Protein AF-A0A932TYI4-F1 (afdb_monomer_lite)

pLDDT: mean 84.64, std 14.12, range [45.22, 97.94]

Sequence (225 aa):
MSEPAHSQGAPGAGRASRVTAALRALRGGPGTLLGLLILIWAVLPLIPDDTGIRFGLGYRAFFTAMLLLGTLFFWFLGKQRIAPPRGSGGVLASLAAVYLVTTGVLVAAGSVYPQFPRPQPPGAAAQEAAGRGKELFWGASVGCFRCHSIGGKGGTRAPDLTHVASRAGQRVPGLTAERYLSEKVKAGATYEYKVPEYAPIMPPFGQVLSQEQLENLVAYLLTLK

Structure (mmCIF, N/CA/C/O backbone):
data_AF-A0A932TYI4-F1
#
_entry.id   AF-A0A932TYI4-F1
#
loop_
_atom_site.group_PDB
_atom_site.id
_atom_site.type_symbol
_atom_site.label_atom_id
_atom_site.label_alt_id
_atom_site.label_comp_id
_atom_site.label_asym_id
_atom_site.label_entity_id
_atom_site.label_seq_id
_atom_site.pdbx_PDB_ins_code
_atom_site.Cartn_x
_atom_site.Cartn_y
_atom_site.Cartn_z
_atom_site.occupancy
_atom_site.B_iso_or_equiv
_atom_site.auth_seq_id
_atom_site.auth_comp_id
_atom_site.auth_asym_id
_atom_site.auth_atom_id
_atom_site.pdbx_PDB_model_num
ATOM 1 N N . MET A 1 1 ? 15.936 -35.898 -90.394 1.00 48.66 1 MET A N 1
ATOM 2 C CA . MET A 1 1 ? 15.282 -36.235 -89.114 1.00 48.66 1 MET A CA 1
ATOM 3 C C . MET A 1 1 ? 16.289 -35.961 -88.015 1.00 48.66 1 MET A C 1
ATOM 5 O O . MET A 1 1 ? 17.214 -36.746 -87.876 1.00 48.66 1 MET A O 1
ATOM 9 N N . SER A 1 2 ? 16.156 -34.830 -87.321 1.00 45.44 2 SER A N 1
ATOM 10 C CA . SER A 1 2 ? 16.981 -34.500 -86.153 1.00 45.44 2 SER A CA 1
ATOM 11 C C . SER A 1 2 ? 16.137 -33.651 -85.200 1.00 45.44 2 SER A C 1
ATOM 13 O O . SER A 1 2 ? 15.680 -32.573 -85.571 1.00 45.44 2 SER A O 1
ATOM 15 N N . GLU A 1 3 ? 15.873 -34.215 -84.026 1.00 50.31 3 GLU A N 1
ATOM 16 C CA . GLU A 1 3 ? 15.071 -33.713 -82.902 1.00 50.31 3 GLU A CA 1
ATOM 17 C C . GLU A 1 3 ? 15.549 -32.359 -82.333 1.00 50.31 3 GLU A C 1
ATOM 19 O O . GLU A 1 3 ? 16.748 -32.072 -82.385 1.00 50.31 3 GLU A O 1
ATOM 24 N N . PRO A 1 4 ? 14.665 -31.543 -81.722 1.00 55.81 4 PRO A N 1
ATOM 25 C CA . PRO A 1 4 ? 15.069 -30.359 -80.972 1.00 55.81 4 PRO A CA 1
ATOM 26 C C . PRO A 1 4 ? 15.377 -30.697 -79.501 1.00 55.81 4 PRO A C 1
ATOM 28 O O . PRO A 1 4 ? 14.591 -31.342 -78.809 1.00 55.81 4 PRO A O 1
ATOM 31 N N . ALA A 1 5 ? 16.511 -30.210 -78.995 1.00 51.16 5 ALA A N 1
ATOM 32 C CA . ALA A 1 5 ? 16.895 -30.343 -77.592 1.00 51.16 5 ALA A CA 1
ATOM 33 C C . ALA A 1 5 ? 16.099 -29.372 -76.698 1.00 51.16 5 ALA A C 1
ATOM 35 O O . ALA A 1 5 ? 16.240 -28.152 -76.792 1.00 51.16 5 ALA A O 1
ATOM 36 N N . HIS A 1 6 ? 15.289 -29.920 -75.791 1.00 48.91 6 HIS A N 1
ATOM 37 C CA . HIS A 1 6 ? 14.662 -29.185 -74.694 1.00 48.91 6 HIS A CA 1
ATOM 38 C C . HIS A 1 6 ? 15.704 -28.799 -73.629 1.00 48.91 6 HIS A C 1
ATOM 40 O O . HIS A 1 6 ? 16.229 -29.660 -72.925 1.00 48.91 6 HIS A O 1
ATOM 46 N N . SER A 1 7 ? 15.960 -27.499 -73.447 1.00 49.25 7 SER A N 1
ATOM 47 C CA . SER A 1 7 ? 16.701 -26.992 -72.286 1.00 49.25 7 SER A CA 1
ATOM 48 C C . SER A 1 7 ? 15.764 -26.844 -71.082 1.00 49.25 7 SER A C 1
ATOM 50 O O . SER A 1 7 ? 14.903 -25.961 -71.061 1.00 49.25 7 SER A O 1
ATOM 52 N N . GLN A 1 8 ? 15.931 -27.688 -70.065 1.00 50.56 8 GLN A N 1
ATOM 53 C CA . GLN A 1 8 ? 15.274 -27.519 -68.768 1.00 50.56 8 GLN A CA 1
ATOM 54 C C . GLN A 1 8 ? 16.017 -26.449 -67.951 1.00 50.56 8 GLN A C 1
ATOM 56 O O . GLN A 1 8 ? 17.171 -26.631 -67.569 1.00 50.56 8 GLN A O 1
ATOM 61 N N . GLY A 1 9 ? 15.361 -25.315 -67.694 1.00 45.22 9 GLY A N 1
ATOM 62 C CA . GLY A 1 9 ? 15.856 -24.276 -66.790 1.00 45.22 9 GLY A CA 1
ATOM 63 C C . GLY A 1 9 ? 15.677 -24.688 -65.326 1.00 45.22 9 GLY A C 1
ATOM 64 O O . GLY A 1 9 ? 14.567 -24.989 -64.894 1.00 45.22 9 GLY A O 1
ATOM 65 N N . ALA A 1 10 ? 16.766 -24.696 -64.555 1.00 53.06 10 ALA A N 1
ATOM 66 C CA . ALA A 1 10 ? 16.774 -25.081 -63.145 1.00 53.06 10 ALA A CA 1
ATOM 67 C C . ALA A 1 10 ? 16.053 -24.045 -62.241 1.00 53.06 10 ALA A C 1
ATOM 69 O O . ALA A 1 10 ? 16.476 -22.884 -62.181 1.00 53.06 10 ALA A O 1
ATOM 70 N N . PRO A 1 11 ? 15.024 -24.432 -61.459 1.00 52.59 11 PRO A N 1
ATOM 71 C CA . PRO A 1 11 ? 14.334 -23.537 -60.535 1.00 52.59 11 PRO A CA 1
ATOM 72 C C . PRO A 1 11 ? 15.011 -23.574 -59.154 1.00 52.59 11 PRO A C 1
ATOM 74 O O . PRO A 1 11 ? 14.569 -24.275 -58.250 1.00 52.59 11 PRO A O 1
ATOM 77 N N . GLY A 1 12 ? 16.111 -22.837 -58.964 1.00 54.47 12 GLY A N 1
ATOM 78 C CA . GLY A 1 12 ? 16.825 -22.858 -57.670 1.00 54.47 12 GLY A CA 1
ATOM 79 C C . GLY A 1 12 ? 17.545 -21.575 -57.257 1.00 54.47 12 GLY A C 1
ATOM 80 O O . GLY A 1 12 ? 17.651 -21.278 -56.067 1.00 54.47 12 GLY A O 1
ATOM 81 N N . ALA A 1 13 ? 17.986 -20.757 -58.214 1.00 54.59 13 ALA A N 1
ATOM 82 C CA . ALA A 1 13 ? 18.849 -19.610 -57.922 1.00 54.59 13 ALA A CA 1
ATOM 83 C C . ALA A 1 13 ? 18.135 -18.447 -57.193 1.00 54.59 13 ALA A C 1
ATOM 85 O O . ALA A 1 13 ? 18.754 -17.713 -56.423 1.00 54.59 13 ALA A O 1
ATOM 86 N N . GLY A 1 14 ? 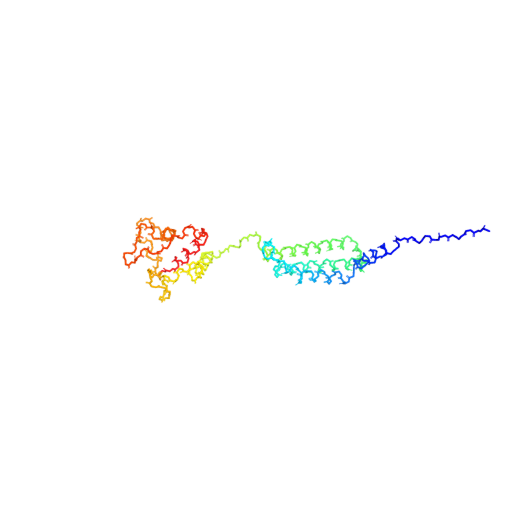16.819 -18.287 -57.386 1.00 53.44 14 GLY A N 1
ATOM 87 C CA . GLY A 1 14 ? 16.065 -17.131 -56.878 1.00 53.44 14 GLY A CA 1
ATOM 88 C C . GLY A 1 14 ? 15.730 -17.157 -55.382 1.00 53.44 14 GLY A C 1
ATOM 89 O O . GLY A 1 14 ? 15.547 -16.102 -54.778 1.00 53.44 14 GLY A O 1
ATOM 90 N N . ARG A 1 15 ? 15.648 -18.340 -54.757 1.00 56.75 15 ARG A N 1
ATOM 91 C CA . ARG A 1 15 ? 15.287 -18.466 -53.329 1.00 56.75 15 ARG A CA 1
ATOM 92 C C . ARG A 1 15 ? 16.514 -18.339 -52.426 1.00 56.75 15 ARG A C 1
ATOM 94 O O . ARG A 1 15 ? 16.457 -17.646 -51.414 1.00 56.75 15 ARG A O 1
ATOM 101 N N . ALA A 1 16 ? 17.640 -18.917 -52.845 1.00 55.47 16 ALA A N 1
ATOM 102 C CA . ALA A 1 16 ? 18.922 -18.792 -52.154 1.00 55.47 16 ALA A CA 1
ATOM 103 C C . ALA A 1 16 ? 19.457 -17.345 -52.163 1.00 55.47 16 ALA A C 1
ATOM 105 O O . ALA A 1 16 ? 20.014 -16.892 -51.159 1.00 55.47 16 ALA A O 1
ATOM 106 N N . SER A 1 17 ? 19.230 -16.584 -53.245 1.00 58.78 17 SER A N 1
ATOM 107 C CA . SER A 1 17 ? 19.659 -15.177 -53.344 1.00 58.78 17 SER A CA 1
ATOM 108 C C . SER A 1 17 ? 18.853 -14.229 -52.443 1.00 58.78 17 SER A C 1
ATOM 110 O O . SER A 1 17 ? 19.410 -13.307 -51.850 1.00 58.78 17 SER A O 1
ATOM 112 N N . ARG A 1 18 ? 17.548 -14.479 -52.260 1.00 60.38 18 ARG A N 1
ATOM 113 C CA . ARG A 1 18 ? 16.692 -13.684 -51.359 1.00 60.38 18 ARG A CA 1
ATOM 114 C C . ARG A 1 18 ? 17.000 -13.937 -49.886 1.00 60.38 18 ARG A C 1
ATOM 116 O O . ARG A 1 18 ? 17.037 -12.992 -49.105 1.00 60.38 18 ARG A O 1
ATOM 123 N N . VAL A 1 19 ? 17.275 -15.189 -49.514 1.00 60.28 19 VAL A N 1
ATOM 124 C CA . VAL A 1 19 ? 17.667 -15.547 -48.141 1.00 60.28 19 VAL A CA 1
ATOM 125 C C . VAL A 1 19 ? 19.033 -14.948 -47.799 1.00 60.28 19 VAL A C 1
ATOM 127 O O . VAL A 1 19 ? 19.195 -14.358 -46.736 1.00 60.28 19 VAL A O 1
ATOM 130 N N . THR A 1 20 ? 19.998 -14.995 -48.720 1.00 60.72 20 THR A N 1
ATOM 131 C CA . THR A 1 20 ? 21.312 -14.357 -48.521 1.00 60.72 20 THR A CA 1
ATOM 132 C C . THR A 1 20 ? 21.242 -12.828 -48.489 1.00 60.72 20 THR A C 1
ATOM 134 O O . THR A 1 20 ? 21.978 -12.222 -47.715 1.00 60.72 20 THR A O 1
ATOM 137 N N . ALA A 1 21 ? 20.343 -12.191 -49.247 1.00 58.12 21 ALA A N 1
ATOM 138 C CA . ALA A 1 21 ? 20.102 -10.747 -49.171 1.00 58.12 21 ALA A CA 1
ATOM 139 C C . ALA A 1 21 ? 19.434 -10.325 -47.847 1.00 58.12 21 ALA A C 1
ATOM 141 O O . ALA A 1 21 ? 19.874 -9.358 -47.227 1.00 58.12 21 ALA A O 1
ATOM 142 N N . ALA A 1 22 ? 18.441 -11.080 -47.365 1.00 56.72 22 ALA A N 1
ATOM 143 C CA . ALA A 1 22 ? 17.799 -10.847 -46.068 1.00 56.72 22 ALA A CA 1
ATOM 144 C C . ALA A 1 22 ? 18.777 -11.049 -44.894 1.00 56.72 22 ALA A C 1
ATOM 146 O O . ALA A 1 22 ? 18.857 -10.216 -43.992 1.00 56.72 22 ALA A O 1
ATOM 147 N N . LEU A 1 23 ? 19.604 -12.098 -44.948 1.00 57.84 23 LEU A N 1
ATOM 148 C CA . LEU A 1 23 ? 20.674 -12.342 -43.972 1.00 57.84 23 LEU A CA 1
ATOM 149 C C . LEU A 1 23 ? 21.786 -11.280 -44.035 1.00 57.84 23 LEU A C 1
ATOM 151 O O . LEU A 1 23 ? 22.425 -10.994 -43.025 1.00 57.84 23 LEU A O 1
ATOM 155 N N . ARG A 1 24 ? 22.012 -10.660 -45.201 1.00 56.69 24 ARG A N 1
ATOM 156 C CA . ARG A 1 24 ? 22.955 -9.543 -45.372 1.00 56.69 24 ARG A CA 1
ATOM 157 C C . ARG A 1 24 ? 22.387 -8.221 -44.838 1.00 56.69 24 ARG A C 1
ATOM 159 O O . ARG A 1 24 ? 23.155 -7.438 -44.294 1.00 56.69 24 ARG A O 1
ATOM 166 N N . ALA A 1 25 ? 21.071 -8.006 -44.908 1.00 52.66 25 ALA A N 1
ATOM 167 C CA . ALA A 1 25 ? 20.392 -6.866 -44.279 1.00 52.66 25 ALA A CA 1
ATOM 168 C C . ALA A 1 25 ? 20.383 -6.950 -42.738 1.00 52.66 25 ALA A C 1
ATOM 170 O O . ALA A 1 25 ? 20.447 -5.929 -42.059 1.00 52.66 25 ALA A O 1
ATOM 171 N N . LEU A 1 26 ? 20.389 -8.168 -42.184 1.00 53.41 26 LEU A N 1
ATOM 172 C CA . LEU A 1 26 ? 20.564 -8.435 -40.748 1.00 53.41 26 LEU A CA 1
ATOM 173 C C . LEU A 1 26 ? 22.018 -8.263 -40.264 1.00 53.41 26 LEU A C 1
ATOM 175 O O . LEU A 1 26 ? 22.289 -8.309 -39.064 1.00 53.41 26 LEU A O 1
ATOM 179 N N . ARG A 1 27 ? 22.973 -8.048 -41.176 1.00 56.06 27 ARG A N 1
ATOM 180 C CA . ARG A 1 27 ? 24.402 -7.934 -40.872 1.00 56.06 27 ARG A CA 1
ATOM 181 C C . ARG A 1 27 ? 24.750 -6.489 -40.466 1.00 56.06 27 ARG A C 1
ATOM 183 O O . ARG A 1 27 ? 25.321 -5.731 -41.236 1.00 56.06 27 ARG A O 1
ATOM 190 N N . GLY A 1 28 ? 24.392 -6.124 -39.231 1.00 58.03 28 GLY A N 1
ATOM 191 C CA . GLY A 1 28 ? 25.101 -5.126 -38.407 1.00 58.03 28 GLY A CA 1
ATOM 192 C C . GLY A 1 28 ? 24.989 -3.635 -38.764 1.00 58.03 28 GLY A C 1
ATOM 193 O O . GLY A 1 28 ? 25.878 -2.873 -38.390 1.00 58.03 28 GLY A O 1
ATOM 194 N N . GLY A 1 29 ? 23.949 -3.199 -39.478 1.00 66.94 29 GLY A N 1
ATOM 195 C CA . GLY A 1 29 ? 23.726 -1.778 -39.788 1.00 66.94 29 GLY A CA 1
ATOM 196 C C . GLY A 1 29 ? 22.841 -1.031 -38.771 1.00 66.94 29 GLY A C 1
ATOM 197 O O . GLY A 1 29 ? 22.180 -1.661 -37.948 1.00 66.94 29 GLY A O 1
ATOM 198 N N . PRO A 1 30 ? 22.719 0.311 -38.873 1.00 73.88 30 PRO A N 1
ATOM 199 C CA . PRO A 1 30 ? 21.816 1.124 -38.038 1.00 73.88 30 PRO A CA 1
ATOM 200 C C . PRO A 1 30 ? 20.340 0.672 -38.085 1.00 73.88 30 PRO A C 1
ATOM 202 O O . PRO A 1 30 ? 19.571 0.972 -37.173 1.00 73.88 30 PRO A O 1
ATOM 205 N N . GLY A 1 31 ? 19.948 -0.101 -39.105 1.00 81.19 31 GLY A N 1
ATOM 206 C CA . GLY A 1 31 ? 18.614 -0.690 -39.228 1.00 81.19 31 GLY A CA 1
ATOM 207 C C . GLY A 1 31 ? 18.273 -1.739 -38.161 1.00 81.19 31 GLY A C 1
ATOM 208 O O . GLY A 1 31 ? 17.116 -1.819 -37.758 1.00 81.19 31 GLY A O 1
ATOM 209 N N . THR A 1 32 ? 19.244 -2.504 -37.644 1.00 83.44 32 THR A N 1
ATOM 210 C CA . THR A 1 32 ? 18.968 -3.483 -36.573 1.00 83.44 32 THR A CA 1
ATOM 211 C C . THR A 1 32 ? 18.715 -2.787 -35.239 1.00 83.44 32 THR A C 1
ATOM 213 O O . THR A 1 32 ? 17.796 -3.166 -34.518 1.00 83.44 32 THR A O 1
ATOM 216 N N . LEU A 1 33 ? 19.475 -1.727 -34.937 1.00 88.25 33 LEU A N 1
ATOM 217 C CA . LEU A 1 33 ? 19.253 -0.881 -33.762 1.00 88.25 33 LEU A CA 1
ATOM 218 C C . LEU A 1 33 ? 17.858 -0.250 -33.807 1.00 88.25 33 LEU A C 1
ATOM 220 O O . LEU A 1 33 ? 17.108 -0.350 -32.840 1.00 88.25 33 LEU A O 1
ATOM 224 N N . LEU A 1 34 ? 17.493 0.349 -34.945 1.00 91.25 34 LEU A N 1
ATOM 225 C CA . LEU A 1 34 ? 16.178 0.959 -35.130 1.00 91.25 34 LEU A CA 1
ATOM 226 C C . LEU A 1 34 ? 15.047 -0.070 -34.989 1.00 91.25 34 LEU A C 1
ATOM 228 O O . LEU A 1 34 ? 14.077 0.188 -34.283 1.00 91.25 34 LEU A O 1
ATOM 232 N N . GLY A 1 35 ? 15.188 -1.253 -35.595 1.00 91.94 35 GLY A N 1
ATOM 233 C CA . GLY A 1 35 ? 14.205 -2.333 -35.472 1.00 91.94 35 GLY A CA 1
ATOM 234 C C . GLY A 1 35 ? 14.012 -2.808 -34.028 1.00 91.94 35 GLY A C 1
ATOM 235 O O . GLY A 1 35 ? 12.880 -2.997 -33.588 1.00 91.94 35 GLY A O 1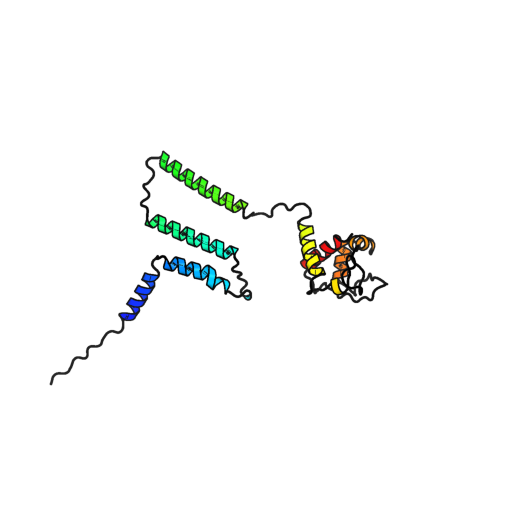
ATOM 236 N N . LEU A 1 36 ? 15.097 -2.935 -33.260 1.00 93.25 36 LEU A N 1
ATOM 237 C CA . LEU A 1 36 ? 15.037 -3.320 -31.847 1.00 93.25 36 LEU A CA 1
ATOM 238 C C . LEU A 1 36 ? 14.453 -2.207 -30.963 1.00 93.25 36 LEU A C 1
ATOM 240 O O . LEU A 1 36 ? 13.689 -2.498 -30.045 1.00 93.25 36 LEU A O 1
ATOM 244 N N . LEU A 1 37 ? 14.732 -0.934 -31.258 1.00 94.06 37 LEU A N 1
ATOM 245 C CA . LEU A 1 37 ? 14.098 0.194 -30.567 1.00 94.06 37 LEU A CA 1
ATOM 246 C C . LEU A 1 37 ? 12.590 0.255 -30.842 1.00 94.06 37 LEU A C 1
ATOM 248 O O . LEU A 1 37 ? 11.813 0.462 -29.910 1.00 94.06 37 LEU A O 1
ATOM 252 N N . ILE A 1 38 ? 12.166 0.017 -32.088 1.00 94.69 38 ILE A N 1
ATOM 253 C CA . ILE A 1 38 ? 10.746 -0.085 -32.456 1.00 94.69 38 ILE A CA 1
ATOM 254 C C . ILE A 1 38 ? 10.092 -1.257 -31.721 1.00 94.69 38 ILE A C 1
ATOM 256 O O . ILE A 1 38 ? 9.009 -1.096 -31.165 1.00 94.69 38 ILE A O 1
ATOM 260 N N . LEU A 1 39 ? 10.753 -2.414 -31.642 1.00 94.31 39 LEU A N 1
ATOM 261 C CA . LEU A 1 39 ? 10.251 -3.546 -30.865 1.00 94.31 39 LEU A CA 1
ATOM 262 C C . LEU A 1 39 ? 10.015 -3.146 -29.395 1.00 94.31 39 LEU A C 1
ATOM 264 O O . LEU A 1 39 ? 8.923 -3.360 -28.872 1.00 94.31 39 LEU A O 1
ATOM 268 N N . ILE A 1 40 ? 10.996 -2.502 -28.754 1.00 93.19 40 ILE A N 1
ATOM 269 C CA . ILE A 1 40 ? 10.922 -2.098 -27.340 1.00 93.19 40 ILE A CA 1
ATOM 270 C C . ILE A 1 40 ? 9.832 -1.045 -27.089 1.00 93.19 40 ILE A C 1
ATOM 272 O O . ILE A 1 40 ? 9.130 -1.118 -26.079 1.00 93.19 40 ILE A O 1
ATOM 276 N N . TRP A 1 41 ? 9.692 -0.050 -27.970 1.00 94.88 41 TRP A N 1
ATOM 277 C CA . TRP A 1 41 ? 8.818 1.104 -27.724 1.00 94.88 41 TRP A CA 1
ATOM 278 C C . TRP A 1 41 ? 7.440 1.030 -28.386 1.00 94.88 41 TRP A C 1
ATOM 280 O O . TRP A 1 41 ? 6.526 1.707 -27.919 1.00 94.88 41 TRP A O 1
ATOM 290 N N . ALA A 1 42 ? 7.266 0.234 -29.434 1.00 92.50 42 ALA A N 1
ATOM 291 C CA . ALA A 1 42 ? 6.010 0.166 -30.178 1.00 92.50 42 ALA A CA 1
ATOM 292 C C . ALA A 1 42 ? 5.342 -1.208 -30.103 1.00 92.50 42 ALA A C 1
ATOM 294 O O . ALA A 1 42 ? 4.120 -1.265 -30.080 1.00 92.50 42 ALA A O 1
ATOM 295 N N . VAL A 1 43 ? 6.109 -2.302 -30.041 1.00 92.00 43 VAL A N 1
ATOM 296 C CA . VAL A 1 43 ? 5.545 -3.661 -30.124 1.00 92.00 43 VAL A CA 1
ATOM 297 C C . VAL A 1 43 ? 5.320 -4.277 -28.746 1.00 92.00 43 VAL A C 1
ATOM 299 O O . VAL A 1 43 ? 4.214 -4.708 -28.448 1.00 92.00 43 VAL A O 1
ATOM 302 N N . LEU A 1 44 ? 6.336 -4.298 -27.878 1.00 90.44 44 LEU A N 1
ATOM 303 C CA . LEU A 1 44 ? 6.219 -4.892 -26.537 1.00 90.44 44 LEU A CA 1
ATOM 304 C C . LEU A 1 44 ? 5.132 -4.251 -25.648 1.00 90.44 44 LEU A C 1
ATOM 306 O O . LEU A 1 44 ? 4.510 -4.980 -24.882 1.00 90.44 44 LEU A O 1
ATOM 310 N N . PRO A 1 45 ? 4.828 -2.943 -25.747 1.00 91.25 45 PRO A N 1
ATOM 311 C CA . PRO A 1 45 ? 3.711 -2.349 -25.009 1.00 91.25 45 PRO A CA 1
ATOM 312 C C . PRO A 1 45 ? 2.320 -2.793 -25.485 1.00 91.25 45 PRO A C 1
ATOM 314 O O . PRO A 1 45 ? 1.345 -2.486 -24.810 1.00 91.25 45 PRO A O 1
ATOM 317 N N . LEU A 1 46 ? 2.214 -3.465 -26.638 1.00 89.56 46 LEU A N 1
ATOM 318 C CA . LEU A 1 46 ? 0.951 -4.023 -27.137 1.00 89.56 46 LEU A CA 1
ATOM 319 C C . LEU A 1 46 ? 0.629 -5.387 -26.517 1.00 89.56 46 LEU A C 1
ATOM 321 O O . LEU A 1 46 ? -0.439 -5.928 -26.793 1.00 89.56 46 LEU A O 1
ATOM 325 N N . ILE A 1 47 ? 1.543 -5.957 -25.722 1.00 86.12 47 ILE A N 1
ATOM 326 C CA . ILE A 1 47 ? 1.310 -7.220 -25.021 1.00 86.12 47 ILE A CA 1
ATOM 327 C C . ILE A 1 47 ? 0.168 -7.012 -24.012 1.00 86.12 47 ILE A C 1
ATOM 329 O O . ILE A 1 47 ? 0.292 -6.150 -23.139 1.00 86.12 47 ILE A O 1
ATOM 333 N N . PRO A 1 48 ? -0.933 -7.775 -24.123 1.00 84.81 48 PRO A N 1
ATOM 334 C CA . PRO A 1 48 ? -2.069 -7.655 -23.217 1.00 84.81 48 PRO A CA 1
ATOM 335 C C . PRO A 1 48 ? -1.716 -7.981 -21.755 1.00 84.81 48 PRO A C 1
ATOM 337 O O . PRO A 1 48 ? -0.911 -8.873 -21.471 1.00 84.81 48 PRO A O 1
ATOM 340 N N . ASP A 1 49 ? -2.342 -7.262 -20.817 1.00 77.44 49 ASP A N 1
ATOM 341 C CA . ASP A 1 49 ? -2.069 -7.376 -19.374 1.00 77.44 49 ASP A CA 1
ATOM 342 C C . ASP A 1 49 ? -2.464 -8.747 -18.773 1.00 77.44 49 ASP A C 1
ATOM 344 O O . ASP A 1 49 ? -1.975 -9.116 -17.704 1.00 77.44 49 ASP A O 1
ATOM 348 N N . ASP A 1 50 ? -3.315 -9.525 -19.449 1.00 82.94 50 ASP A N 1
ATOM 349 C CA . ASP A 1 50 ? -3.751 -10.870 -19.037 1.00 82.94 50 ASP A CA 1
ATOM 350 C C . ASP A 1 50 ? -2.644 -11.933 -19.161 1.00 82.94 50 ASP A C 1
ATOM 352 O O . ASP A 1 50 ? -2.711 -12.983 -18.524 1.00 82.94 50 ASP A O 1
ATOM 356 N N . THR A 1 51 ? -1.579 -11.638 -19.911 1.00 79.81 51 THR A N 1
ATOM 357 C CA . THR A 1 51 ? -0.391 -12.498 -20.033 1.00 79.81 51 THR A CA 1
ATOM 358 C C . THR A 1 51 ? 0.497 -12.492 -18.783 1.00 79.81 51 THR A C 1
ATOM 360 O O . THR A 1 51 ? 1.437 -13.281 -18.690 1.00 79.81 51 THR A O 1
ATOM 363 N N . GLY A 1 52 ? 0.245 -11.586 -17.828 1.00 75.75 52 GLY A N 1
ATOM 364 C CA . GLY A 1 52 ? 1.071 -11.397 -16.632 1.00 75.75 52 GLY A CA 1
ATOM 365 C C . GLY A 1 52 ? 2.406 -10.683 -16.889 1.00 75.75 52 GLY A C 1
ATOM 366 O O . GLY A 1 52 ? 3.164 -10.438 -15.949 1.00 75.75 52 GLY A O 1
ATOM 367 N N . ILE A 1 53 ? 2.703 -10.309 -18.138 1.00 74.38 53 ILE A N 1
ATOM 368 C CA . ILE A 1 53 ? 3.933 -9.613 -18.527 1.00 74.38 53 ILE A CA 1
ATOM 369 C C . ILE A 1 53 ? 3.620 -8.128 -18.721 1.00 74.38 53 ILE A C 1
ATOM 371 O O . ILE A 1 53 ? 3.024 -7.733 -19.716 1.00 74.38 53 ILE A O 1
ATOM 375 N N . ARG A 1 54 ? 4.070 -7.276 -17.792 1.00 77.19 54 ARG A N 1
ATOM 376 C CA . ARG A 1 54 ? 3.854 -5.820 -17.869 1.00 77.19 54 ARG A CA 1
ATOM 377 C C . ARG A 1 54 ? 5.124 -5.099 -18.303 1.00 77.19 54 ARG A C 1
ATOM 379 O O . ARG A 1 54 ? 6.017 -4.835 -17.497 1.00 77.19 54 ARG A O 1
ATOM 386 N N . PHE A 1 55 ? 5.194 -4.731 -19.581 1.00 79.69 55 PHE A N 1
ATOM 387 C CA . PHE A 1 55 ? 6.332 -4.005 -20.158 1.00 79.69 55 PHE A CA 1
ATOM 388 C C . PHE A 1 55 ? 6.257 -2.490 -19.882 1.00 79.69 55 PHE A C 1
ATOM 390 O O . PHE A 1 55 ? 6.115 -1.653 -20.776 1.00 79.69 55 PHE A O 1
ATOM 397 N N . GLY A 1 56 ? 6.331 -2.133 -18.598 1.00 84.00 56 GLY A N 1
ATOM 398 C CA . GLY A 1 56 ? 6.283 -0.747 -18.132 1.00 84.00 56 GLY A CA 1
ATOM 399 C C . GLY A 1 56 ? 7.489 0.102 -18.559 1.00 84.00 56 GLY A C 1
ATOM 400 O O . GLY A 1 56 ? 8.473 -0.386 -19.121 1.00 84.00 56 GLY A O 1
ATOM 401 N N . LEU A 1 57 ? 7.434 1.400 -18.242 1.00 87.19 57 LEU A N 1
ATOM 402 C CA . LEU A 1 57 ? 8.471 2.378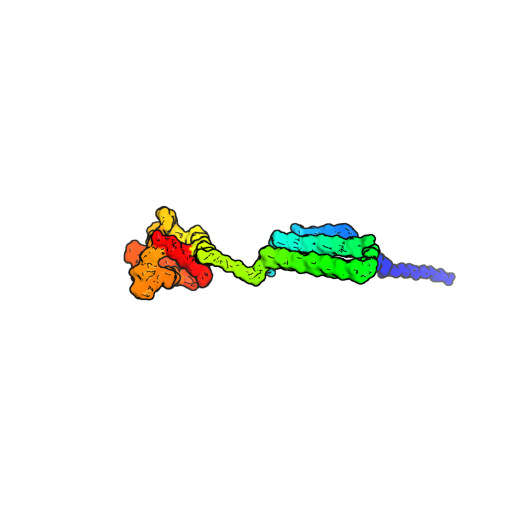 -18.601 1.00 87.19 57 LEU A CA 1
ATOM 403 C C . LEU A 1 57 ? 9.875 1.969 -18.117 1.00 87.19 57 LEU A C 1
ATOM 405 O O . LEU A 1 57 ? 10.845 2.133 -18.854 1.00 87.19 57 LEU A O 1
ATOM 409 N N . GLY A 1 58 ? 9.974 1.387 -16.915 1.00 82.94 58 GLY A N 1
ATOM 410 C CA . GLY A 1 58 ? 11.243 0.924 -16.345 1.00 82.94 58 GLY A CA 1
ATOM 411 C C . GLY A 1 58 ? 11.929 -0.144 -17.200 1.00 82.94 58 GLY A C 1
ATOM 412 O O . GLY A 1 58 ? 13.101 0.003 -17.541 1.00 82.94 58 GLY A O 1
ATOM 413 N N . TYR A 1 59 ? 11.190 -1.172 -17.631 1.00 85.44 59 TYR A N 1
ATOM 414 C CA . TYR A 1 59 ? 11.728 -2.216 -18.508 1.00 85.44 59 TYR A CA 1
ATOM 415 C C . TYR A 1 59 ? 12.155 -1.652 -19.863 1.00 85.44 59 TYR A C 1
ATOM 417 O O . TYR A 1 59 ? 13.238 -1.963 -20.354 1.00 85.44 59 TYR A O 1
ATOM 425 N N . ARG A 1 60 ? 11.351 -0.762 -20.452 1.00 91.62 60 ARG A N 1
ATOM 426 C CA . ARG A 1 60 ? 11.665 -0.132 -21.745 1.00 91.62 60 ARG A CA 1
ATOM 427 C C . ARG A 1 60 ? 12.952 0.690 -21.681 1.00 91.62 60 ARG A C 1
ATOM 429 O O . ARG A 1 60 ? 13.791 0.576 -22.575 1.00 91.62 60 ARG A O 1
ATOM 436 N N . ALA A 1 61 ? 13.135 1.467 -20.614 1.00 88.25 61 ALA A N 1
ATOM 437 C CA . ALA A 1 61 ? 14.360 2.223 -20.376 1.00 88.25 61 ALA A CA 1
ATOM 438 C C . ALA A 1 61 ? 15.571 1.296 -20.189 1.00 88.25 61 ALA A C 1
ATOM 440 O O . ALA A 1 61 ? 16.604 1.500 -20.825 1.00 88.25 61 ALA A O 1
ATOM 441 N N . PHE A 1 62 ? 15.420 0.238 -19.388 1.00 87.50 62 PHE A N 1
ATOM 442 C CA . PHE A 1 62 ? 16.468 -0.751 -19.138 1.00 87.50 62 PHE A CA 1
ATOM 443 C C . PHE A 1 62 ? 16.946 -1.446 -20.424 1.00 87.50 62 PHE A C 1
ATOM 445 O O . PHE A 1 62 ? 18.136 -1.406 -20.744 1.00 87.50 62 PHE A O 1
ATOM 452 N N . PHE A 1 63 ? 16.030 -2.023 -21.210 1.00 91.44 63 PHE A N 1
ATOM 453 C CA . PHE A 1 63 ? 16.387 -2.723 -22.449 1.00 91.44 63 PHE A CA 1
ATOM 454 C C . PHE A 1 63 ? 16.960 -1.778 -23.512 1.00 91.44 63 PHE A C 1
ATOM 456 O O . PHE A 1 63 ? 17.882 -2.155 -24.234 1.00 91.44 63 PHE A O 1
ATOM 463 N N . THR A 1 64 ? 16.478 -0.532 -23.572 1.00 93.25 64 THR A N 1
ATOM 464 C CA . THR A 1 64 ? 17.055 0.504 -24.445 1.00 93.25 64 THR A CA 1
ATOM 465 C C . THR A 1 64 ? 18.502 0.812 -24.050 1.00 93.25 64 THR A C 1
ATOM 467 O O . THR A 1 64 ? 19.377 0.853 -24.912 1.00 93.25 64 THR A O 1
ATOM 470 N N . ALA A 1 65 ? 18.782 0.973 -22.753 1.00 92.06 65 ALA A N 1
ATOM 471 C CA . ALA A 1 65 ? 20.133 1.231 -22.261 1.00 92.06 65 ALA A CA 1
ATOM 472 C C . ALA A 1 65 ? 21.092 0.067 -22.566 1.00 92.06 65 ALA A C 1
ATOM 474 O O . ALA A 1 65 ? 22.193 0.302 -23.062 1.00 92.06 65 ALA A O 1
ATOM 475 N N . MET A 1 66 ? 20.664 -1.185 -22.352 1.00 92.19 66 MET A N 1
ATOM 476 C CA . MET A 1 66 ? 21.467 -2.366 -22.704 1.00 92.19 66 MET A CA 1
ATOM 477 C C . MET A 1 66 ? 21.768 -2.439 -24.204 1.00 92.19 66 MET A C 1
ATOM 479 O O . MET A 1 66 ? 22.901 -2.721 -24.594 1.00 92.19 66 MET A O 1
ATOM 483 N N . LEU A 1 67 ? 20.773 -2.156 -25.049 1.00 93.50 67 LEU A N 1
ATOM 484 C CA . LEU A 1 67 ? 20.926 -2.162 -26.501 1.00 93.50 67 LEU A CA 1
ATOM 485 C C . LEU A 1 67 ? 21.938 -1.107 -26.975 1.00 93.50 67 LEU A C 1
ATOM 487 O O . LEU A 1 67 ? 22.803 -1.403 -27.804 1.00 93.50 67 LEU A O 1
ATOM 491 N N . LEU A 1 68 ? 21.859 0.110 -26.431 1.00 92.31 68 LEU A N 1
ATOM 492 C CA . LEU A 1 68 ? 22.798 1.188 -26.743 1.00 92.31 68 LEU A CA 1
ATOM 493 C C . LEU A 1 68 ? 24.212 0.861 -26.257 1.00 92.31 68 LEU A C 1
ATOM 495 O O . LEU A 1 68 ? 25.165 1.033 -27.016 1.00 92.31 68 LEU A O 1
ATOM 499 N N . LEU A 1 69 ? 24.347 0.334 -25.037 1.00 90.44 69 LEU A N 1
ATOM 500 C CA . LEU A 1 69 ? 25.635 -0.066 -24.475 1.00 90.44 69 LEU A CA 1
ATOM 501 C C . LEU A 1 69 ? 26.297 -1.167 -25.313 1.00 90.44 69 LEU A C 1
ATOM 503 O O . LEU A 1 69 ? 27.473 -1.055 -25.653 1.00 90.44 69 LEU A O 1
ATOM 507 N N . GLY A 1 70 ? 25.537 -2.193 -25.706 1.00 87.19 70 GLY A N 1
ATOM 508 C CA . GLY A 1 70 ? 26.023 -3.260 -26.580 1.00 87.19 70 GLY A CA 1
ATOM 509 C C . GLY A 1 70 ? 26.431 -2.741 -27.960 1.00 87.19 70 GLY A C 1
ATOM 510 O O . GLY A 1 70 ? 27.507 -3.068 -28.456 1.00 87.19 70 GLY A O 1
ATOM 511 N N . THR A 1 71 ? 25.617 -1.869 -28.560 1.00 89.00 71 THR A N 1
ATOM 512 C CA . THR A 1 71 ? 25.930 -1.258 -29.862 1.00 89.00 71 THR A CA 1
ATOM 513 C C . THR A 1 71 ? 27.214 -0.433 -29.793 1.00 89.00 71 THR A C 1
ATOM 515 O O . THR A 1 71 ? 28.082 -0.573 -30.654 1.00 89.00 71 THR A O 1
ATOM 518 N N . LEU A 1 72 ? 27.370 0.381 -28.746 1.00 86.31 72 LEU A N 1
ATOM 519 C CA . LEU A 1 72 ? 28.572 1.174 -28.506 1.00 86.31 72 LEU A CA 1
ATOM 520 C C . LEU A 1 72 ? 29.805 0.283 -28.306 1.00 86.31 72 LEU A C 1
ATOM 522 O O . LEU A 1 72 ? 30.852 0.556 -28.888 1.00 86.31 72 LEU A O 1
ATOM 526 N N . PHE A 1 73 ? 29.671 -0.801 -27.539 1.00 85.44 73 PHE A N 1
ATOM 527 C CA . PHE A 1 73 ? 30.743 -1.762 -27.284 1.00 85.44 73 PHE A CA 1
ATOM 528 C C . PHE A 1 73 ? 31.251 -2.427 -28.571 1.00 85.44 73 PHE A C 1
ATOM 530 O O . PHE A 1 73 ? 32.450 -2.408 -28.847 1.00 85.44 73 PHE A O 1
ATOM 537 N N . PHE A 1 74 ? 30.356 -2.962 -29.408 1.00 83.56 74 PHE A N 1
ATOM 538 C CA . PHE A 1 74 ? 30.756 -3.603 -30.666 1.00 83.56 74 PHE A CA 1
ATOM 539 C C . PHE A 1 74 ? 31.252 -2.601 -31.712 1.00 83.56 74 PHE A C 1
ATOM 541 O O . PHE A 1 74 ? 32.197 -2.896 -32.443 1.00 83.56 74 PHE A O 1
ATOM 548 N N . TRP A 1 75 ? 30.672 -1.400 -31.762 1.00 83.12 75 TRP A N 1
ATOM 549 C CA . TRP A 1 75 ? 31.189 -0.309 -32.588 1.00 83.12 75 TRP A CA 1
ATOM 550 C C . TRP A 1 75 ? 32.614 0.084 -32.179 1.00 83.12 75 TRP A C 1
ATOM 552 O O . TRP A 1 75 ? 33.472 0.293 -33.038 1.00 83.12 75 TRP A O 1
ATOM 562 N N . PHE A 1 76 ? 32.887 0.131 -30.873 1.00 80.62 76 PHE A N 1
ATOM 563 C CA . PHE A 1 76 ? 34.208 0.417 -30.323 1.00 80.62 76 PHE A CA 1
ATOM 564 C C . PHE A 1 76 ? 35.221 -0.689 -30.660 1.00 80.62 76 PHE A C 1
ATOM 566 O O . PHE A 1 76 ? 36.294 -0.384 -31.186 1.00 80.62 76 PHE A O 1
ATOM 573 N N . LE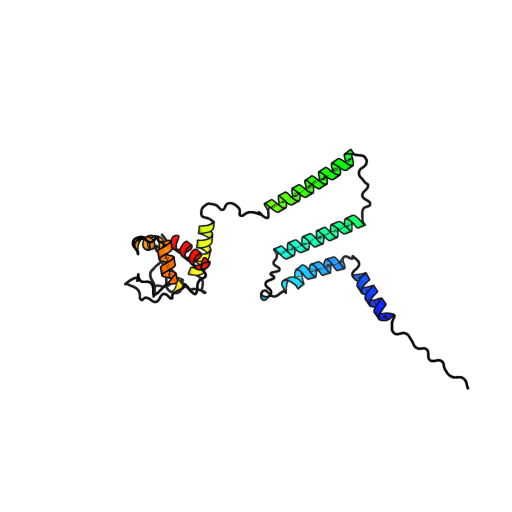U A 1 77 ? 34.853 -1.965 -30.472 1.00 80.88 77 LEU A N 1
ATOM 574 C CA . LEU A 1 77 ? 35.671 -3.117 -30.882 1.00 80.88 77 LEU A CA 1
ATOM 575 C C . LEU A 1 77 ? 35.969 -3.119 -32.388 1.00 80.88 77 LEU A C 1
ATOM 577 O O . LEU A 1 77 ? 37.064 -3.490 -32.801 1.00 80.88 77 LEU A O 1
ATOM 581 N N . GLY A 1 78 ? 35.008 -2.688 -33.209 1.00 78.88 78 GLY A N 1
ATOM 582 C CA . GLY A 1 78 ? 35.175 -2.594 -34.657 1.00 78.88 78 GLY A CA 1
ATOM 583 C C . GLY A 1 78 ? 36.074 -1.439 -35.110 1.00 78.88 78 GLY A C 1
ATOM 584 O O . GLY A 1 78 ? 36.665 -1.522 -36.186 1.00 78.88 78 GLY A O 1
ATOM 585 N N . LYS A 1 79 ? 36.195 -0.365 -34.316 1.00 75.06 79 LYS A N 1
ATOM 586 C CA . LYS A 1 79 ? 36.953 0.841 -34.689 1.00 75.06 79 LYS A CA 1
ATOM 587 C C . LYS A 1 79 ? 38.389 0.895 -34.179 1.00 75.06 79 LYS A C 1
ATOM 589 O O . LYS A 1 79 ? 39.193 1.584 -34.804 1.00 75.06 79 LYS A O 1
ATOM 594 N N . GLN A 1 80 ? 38.735 0.251 -33.066 1.00 66.06 80 GLN A N 1
ATOM 595 C CA . GLN A 1 80 ? 40.041 0.476 -32.437 1.00 66.06 80 GLN A CA 1
ATOM 596 C C . GLN A 1 80 ? 40.916 -0.778 -32.377 1.00 66.06 80 GLN A C 1
ATOM 598 O O . GLN A 1 80 ? 40.624 -1.734 -31.666 1.00 66.06 80 GLN A O 1
ATOM 603 N N . ARG A 1 81 ? 42.087 -0.711 -33.028 1.00 67.31 81 ARG A N 1
ATOM 604 C CA . ARG A 1 81 ? 43.273 -1.439 -32.557 1.00 67.31 81 ARG A CA 1
ATOM 605 C C . ARG A 1 81 ? 43.790 -0.689 -31.332 1.00 67.31 81 ARG A C 1
ATOM 607 O O . ARG A 1 81 ? 44.605 0.219 -31.468 1.00 67.31 81 ARG A O 1
ATOM 614 N N . ILE A 1 82 ? 43.252 -0.995 -30.156 1.00 69.31 82 ILE A N 1
ATOM 615 C CA . ILE A 1 82 ? 43.712 -0.388 -28.904 1.00 69.31 82 ILE A CA 1
ATOM 616 C C . ILE A 1 82 ? 45.193 -0.746 -28.759 1.00 69.31 82 ILE A C 1
ATOM 618 O O . ILE A 1 82 ? 45.544 -1.926 -28.715 1.00 69.31 82 ILE A O 1
ATOM 622 N N . ALA A 1 83 ? 46.072 0.258 -28.759 1.00 76.44 83 ALA A N 1
ATOM 623 C CA . ALA A 1 83 ? 47.486 0.014 -28.526 1.00 76.44 83 ALA A CA 1
ATOM 624 C C . ALA A 1 83 ? 47.631 -0.556 -27.106 1.00 76.44 83 ALA A C 1
ATOM 626 O O . ALA A 1 83 ? 47.158 0.084 -26.161 1.00 76.44 83 ALA A O 1
ATOM 627 N N . PRO A 1 84 ? 48.233 -1.746 -26.929 1.00 77.69 84 PRO A N 1
ATOM 628 C CA . PRO A 1 84 ? 48.386 -2.311 -25.602 1.00 77.69 84 PRO A CA 1
ATOM 629 C C . PRO A 1 84 ? 49.229 -1.357 -24.743 1.00 77.69 84 PRO A C 1
ATOM 631 O O . PRO A 1 84 ? 50.183 -0.754 -25.257 1.00 77.69 84 PRO A O 1
ATOM 634 N N . PRO A 1 85 ? 48.897 -1.195 -23.451 1.00 83.12 85 PRO A N 1
ATOM 635 C CA . PRO A 1 85 ? 49.709 -0.393 -22.551 1.00 83.12 85 PRO A CA 1
ATOM 636 C C . PRO A 1 85 ? 51.153 -0.905 -22.570 1.00 83.12 85 PRO A C 1
ATOM 638 O O . PRO A 1 85 ? 51.409 -2.107 -22.487 1.00 83.12 85 PRO A O 1
ATOM 641 N N . ARG A 1 86 ? 52.109 0.014 -22.725 1.00 84.81 86 ARG A N 1
ATOM 642 C CA . ARG A 1 86 ? 53.533 -0.328 -22.775 1.00 84.81 86 ARG A CA 1
ATOM 643 C C . ARG A 1 86 ? 54.075 -0.475 -21.354 1.00 84.81 86 ARG A C 1
ATOM 645 O O . ARG A 1 86 ? 53.951 0.442 -20.547 1.00 84.81 86 ARG A O 1
ATOM 652 N N . GLY A 1 87 ? 54.709 -1.612 -21.078 1.00 91.19 87 GLY A N 1
ATOM 653 C CA . GLY A 1 87 ? 55.341 -1.896 -19.790 1.00 91.19 87 GLY A CA 1
ATOM 654 C C . GLY A 1 87 ? 54.365 -2.316 -18.685 1.00 91.19 87 GLY A C 1
ATOM 655 O O . GLY A 1 87 ? 53.150 -2.146 -18.778 1.00 91.19 87 GLY A O 1
ATOM 656 N N . SER A 1 88 ? 54.920 -2.874 -17.609 1.00 90.38 88 SER A N 1
ATOM 657 C CA . SER A 1 88 ? 54.166 -3.417 -16.470 1.00 90.38 88 SER A CA 1
ATOM 658 C C . SER A 1 88 ? 53.309 -2.366 -15.755 1.00 90.38 88 SER A C 1
ATOM 660 O O . SER A 1 88 ? 52.171 -2.650 -15.389 1.00 90.38 88 SER A O 1
ATOM 662 N N . GLY A 1 89 ? 53.806 -1.132 -15.620 1.00 93.19 89 GLY A N 1
ATOM 663 C CA . GLY A 1 89 ? 53.069 -0.035 -14.983 1.00 93.19 89 GLY A CA 1
ATOM 664 C C . GLY A 1 89 ? 51.783 0.350 -15.722 1.00 93.19 89 GLY A C 1
ATOM 665 O O . GLY A 1 89 ? 50.747 0.549 -15.092 1.00 93.19 89 GLY A O 1
ATOM 666 N N . GLY A 1 90 ? 51.810 0.385 -17.059 1.00 90.06 90 GLY A N 1
ATOM 667 C CA . GLY A 1 90 ? 50.624 0.701 -17.859 1.00 90.06 90 GLY A CA 1
ATOM 668 C C . GLY A 1 90 ? 49.551 -0.390 -17.784 1.00 90.06 90 GLY A C 1
ATOM 669 O O . GLY A 1 90 ? 48.356 -0.088 -17.756 1.00 90.06 90 GLY A O 1
ATOM 670 N N . VAL A 1 91 ? 49.969 -1.658 -17.712 1.00 89.56 91 VAL A N 1
ATOM 671 C CA . VAL A 1 91 ? 49.055 -2.794 -17.522 1.00 89.56 91 VAL A CA 1
ATOM 672 C C . VAL A 1 91 ? 48.373 -2.701 -16.157 1.00 89.56 91 VAL A C 1
ATOM 674 O O . VAL A 1 91 ? 47.148 -2.763 -16.084 1.00 89.56 91 VAL A O 1
ATOM 677 N N . LEU A 1 92 ? 49.143 -2.479 -15.088 1.00 94.38 92 LEU A N 1
ATOM 678 C CA . LEU A 1 92 ? 48.606 -2.341 -13.731 1.00 94.38 92 LEU A CA 1
ATOM 679 C C . LEU A 1 92 ? 47.636 -1.159 -13.609 1.00 94.38 92 LEU A C 1
ATOM 681 O O . LEU A 1 92 ? 46.559 -1.315 -13.037 1.00 94.38 92 LEU A O 1
ATOM 685 N N . ALA A 1 93 ? 47.967 -0.009 -14.202 1.00 91.12 93 ALA A N 1
ATOM 686 C CA . ALA A 1 93 ? 47.081 1.153 -14.223 1.00 91.12 93 ALA A CA 1
ATOM 687 C C . ALA A 1 93 ? 45.757 0.861 -14.951 1.00 91.12 93 ALA A C 1
ATOM 689 O O . ALA A 1 93 ? 44.689 1.252 -14.481 1.00 91.12 93 ALA A O 1
ATOM 690 N N . SER A 1 94 ? 45.813 0.126 -16.065 1.00 86.44 94 SER A N 1
ATOM 691 C CA . SER A 1 94 ? 44.620 -0.255 -16.831 1.00 86.44 94 SER A CA 1
ATOM 692 C C . SER A 1 94 ? 43.721 -1.210 -16.041 1.00 86.44 94 SER A C 1
ATOM 694 O O . SER A 1 94 ? 42.507 -1.021 -15.994 1.00 86.44 94 SER A O 1
ATOM 696 N N . LEU A 1 95 ? 44.311 -2.205 -15.370 1.00 92.94 95 LEU A N 1
ATOM 697 C CA . LEU A 1 95 ? 43.576 -3.138 -14.511 1.00 92.94 95 LEU A CA 1
ATOM 698 C C . LEU A 1 95 ? 42.930 -2.424 -13.319 1.00 92.94 95 LEU A C 1
ATOM 700 O O . LEU A 1 95 ? 41.750 -2.642 -13.043 1.00 92.94 95 LEU A O 1
ATOM 704 N N . ALA A 1 96 ? 43.670 -1.532 -12.655 1.00 95.19 96 ALA A N 1
ATOM 705 C CA . ALA A 1 96 ? 43.145 -0.727 -11.558 1.00 95.19 96 ALA A CA 1
ATOM 706 C C . ALA A 1 96 ? 41.976 0.157 -12.016 1.00 95.19 96 ALA A C 1
ATOM 708 O O . ALA A 1 96 ? 40.948 0.210 -11.343 1.00 95.19 96 ALA A O 1
ATOM 709 N N . ALA A 1 97 ? 42.087 0.794 -13.186 1.00 93.62 97 ALA A N 1
ATOM 710 C CA . ALA A 1 97 ? 41.018 1.617 -13.744 1.00 93.62 97 ALA A CA 1
ATOM 711 C C . ALA A 1 97 ? 39.744 0.802 -14.017 1.00 93.62 97 ALA A C 1
ATOM 713 O O . ALA A 1 97 ? 38.662 1.196 -13.586 1.00 93.62 97 ALA A O 1
ATOM 714 N N . VAL A 1 98 ? 39.859 -0.360 -14.672 1.00 91.81 98 VAL A N 1
ATOM 715 C CA . VAL A 1 98 ? 38.707 -1.239 -14.940 1.00 91.81 98 VAL A CA 1
ATOM 716 C C . VAL A 1 98 ? 38.064 -1.717 -13.639 1.00 91.81 98 VAL A C 1
ATOM 718 O O . VAL A 1 98 ? 36.837 -1.690 -13.519 1.00 91.81 98 VAL A O 1
ATOM 721 N N . TYR A 1 99 ? 38.870 -2.112 -12.651 1.00 95.31 99 TYR A N 1
ATOM 722 C CA . TYR A 1 99 ? 38.377 -2.555 -11.348 1.00 95.31 99 TYR A CA 1
ATOM 723 C C . TYR A 1 99 ? 37.607 -1.449 -10.618 1.00 95.31 99 TYR A C 1
ATOM 725 O O . TYR A 1 99 ? 36.482 -1.676 -10.169 1.00 95.31 99 TYR A O 1
ATOM 733 N N . LEU A 1 100 ? 38.178 -0.243 -10.538 1.00 97.69 100 LEU A N 1
ATOM 734 C CA . LEU A 1 100 ? 37.553 0.897 -9.866 1.00 97.69 100 LEU A CA 1
ATOM 735 C C . LEU A 1 100 ? 36.258 1.326 -10.559 1.00 97.69 100 LEU A C 1
ATOM 737 O O . LEU A 1 100 ? 35.256 1.545 -9.882 1.00 97.69 100 LEU A O 1
ATOM 741 N N . VAL A 1 101 ? 36.247 1.389 -11.894 1.00 95.25 101 VAL A N 1
ATOM 742 C CA . VAL A 1 101 ? 35.044 1.742 -12.665 1.00 95.25 101 VAL A CA 1
ATOM 743 C C . VAL A 1 101 ? 33.952 0.695 -12.470 1.00 95.25 101 VAL A C 1
ATOM 745 O O . VAL A 1 101 ? 32.822 1.045 -12.141 1.00 95.25 101 VAL A O 1
ATOM 748 N N . THR A 1 102 ? 34.280 -0.589 -12.618 1.00 91.69 102 THR A N 1
ATOM 749 C CA . THR A 1 102 ? 33.292 -1.671 -12.492 1.00 91.69 102 THR A CA 1
ATOM 750 C C . THR A 1 102 ? 32.721 -1.726 -11.077 1.00 91.69 102 THR A C 1
ATOM 752 O O . THR A 1 102 ? 31.505 -1.774 -10.903 1.00 91.69 102 THR A O 1
ATOM 755 N N . THR A 1 103 ? 33.581 -1.640 -10.060 1.00 95.62 103 THR A N 1
ATOM 756 C CA . THR A 1 103 ? 33.162 -1.623 -8.653 1.00 95.62 103 THR A CA 1
ATOM 757 C C . THR A 1 103 ? 32.305 -0.396 -8.353 1.00 95.62 103 THR A C 1
ATOM 759 O O . THR A 1 103 ? 31.239 -0.529 -7.761 1.00 95.62 103 THR A O 1
ATOM 762 N N . GLY A 1 104 ? 32.715 0.790 -8.812 1.00 94.75 104 GLY A N 1
ATOM 763 C CA . GLY A 1 104 ? 31.955 2.027 -8.635 1.00 94.75 104 GLY A CA 1
ATOM 764 C C . GLY A 1 104 ? 30.562 1.959 -9.263 1.00 94.75 104 GLY A C 1
ATOM 765 O O . GLY A 1 104 ? 29.585 2.345 -8.624 1.00 94.75 104 GLY A O 1
ATOM 766 N N . VAL A 1 105 ? 30.446 1.399 -10.472 1.00 91.50 105 VAL A N 1
ATOM 767 C CA . VAL A 1 105 ? 29.154 1.183 -11.142 1.00 91.50 105 VAL A CA 1
ATOM 768 C C . VAL A 1 105 ? 28.278 0.205 -10.359 1.00 91.50 105 VAL A C 1
ATOM 770 O O . VAL A 1 105 ? 27.101 0.487 -10.149 1.00 91.50 105 VAL A O 1
ATOM 773 N N . LEU A 1 106 ? 28.831 -0.917 -9.890 1.00 87.00 106 LEU A N 1
ATOM 774 C CA . LEU A 1 106 ? 28.077 -1.901 -9.107 1.00 87.00 106 LEU A CA 1
ATOM 775 C C . LEU A 1 106 ? 27.600 -1.326 -7.766 1.00 87.00 106 LEU A C 1
ATOM 777 O O . LEU A 1 106 ? 26.445 -1.525 -7.392 1.00 87.00 106 LEU A O 1
ATOM 781 N N . VAL A 1 107 ? 28.449 -0.563 -7.072 1.00 88.19 107 VAL A N 1
ATOM 782 C CA . VAL A 1 107 ? 28.089 0.129 -5.824 1.00 88.19 107 VAL A CA 1
ATOM 783 C C . VAL A 1 107 ? 26.995 1.172 -6.071 1.00 88.19 107 VAL A C 1
ATOM 785 O O . VAL A 1 107 ? 26.020 1.225 -5.322 1.00 88.19 107 VAL A O 1
ATOM 788 N N . ALA A 1 108 ? 27.108 1.969 -7.138 1.00 87.06 108 ALA A N 1
ATOM 789 C CA . ALA A 1 108 ? 26.090 2.949 -7.510 1.00 87.06 108 ALA A CA 1
ATOM 790 C C . ALA A 1 108 ? 24.755 2.288 -7.892 1.00 87.06 108 ALA A C 1
ATOM 792 O O . ALA A 1 108 ? 23.692 2.765 -7.509 1.00 87.06 108 ALA A O 1
ATOM 793 N N . ALA A 1 109 ? 24.784 1.160 -8.603 1.00 83.44 109 ALA A N 1
ATOM 794 C CA . ALA A 1 109 ? 23.574 0.400 -8.893 1.00 83.44 109 ALA A CA 1
ATOM 795 C C . ALA A 1 109 ? 22.931 -0.143 -7.604 1.00 83.44 109 ALA A C 1
ATOM 797 O O . ALA A 1 109 ? 21.722 -0.012 -7.416 1.00 83.44 109 ALA A O 1
ATOM 798 N N . GLY A 1 110 ? 23.737 -0.691 -6.689 1.00 77.75 110 GLY A N 1
ATOM 799 C CA . GLY A 1 110 ? 23.266 -1.208 -5.402 1.00 77.75 110 GLY A CA 1
ATOM 800 C C . GLY A 1 110 ? 22.669 -0.142 -4.475 1.00 77.75 110 GLY A C 1
ATOM 801 O O . GLY A 1 110 ? 21.800 -0.456 -3.664 1.00 77.75 110 GLY A O 1
ATOM 802 N N . SER A 1 111 ? 23.075 1.126 -4.601 1.00 78.69 111 SER A N 1
ATOM 803 C CA . SER A 1 111 ? 22.496 2.219 -3.807 1.00 78.69 111 SER A CA 1
ATOM 804 C C . SER A 1 111 ? 21.118 2.665 -4.318 1.00 78.69 111 SER A C 1
ATOM 806 O O . SER A 1 111 ? 20.251 3.048 -3.522 1.00 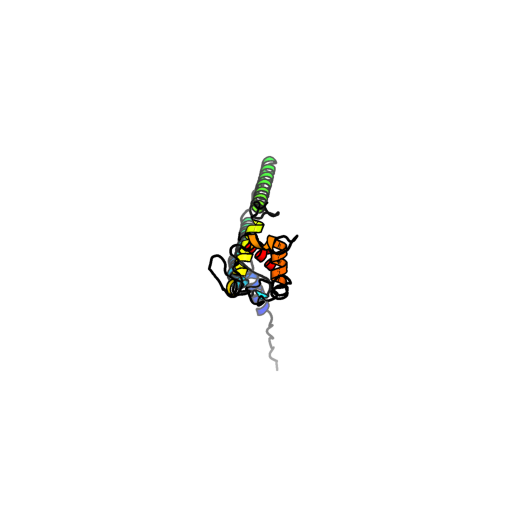78.69 111 SER A O 1
ATOM 808 N N . VAL A 1 112 ? 20.887 2.566 -5.631 1.00 80.62 112 VAL A N 1
ATOM 809 C CA . VAL A 1 112 ? 19.598 2.875 -6.271 1.00 80.62 112 VAL A CA 1
ATOM 810 C C . VAL A 1 112 ? 18.599 1.728 -6.097 1.00 80.62 112 VAL A C 1
ATOM 812 O O . VAL A 1 112 ? 17.419 1.985 -5.859 1.00 80.62 112 VAL A O 1
ATOM 815 N N . TYR A 1 113 ? 19.069 0.479 -6.143 1.00 73.06 113 TYR A N 1
ATOM 816 C CA . TYR A 1 113 ? 18.255 -0.728 -5.982 1.00 73.06 113 TYR A CA 1
ATOM 817 C C . TYR A 1 113 ? 18.607 -1.441 -4.671 1.00 73.06 113 TYR A C 1
ATOM 819 O O . TYR A 1 113 ? 19.417 -2.373 -4.680 1.00 73.06 113 TYR A O 1
ATOM 827 N N . PRO A 1 114 ? 18.037 -1.010 -3.528 1.00 64.69 114 PRO A N 1
ATOM 828 C CA . PRO A 1 114 ? 18.376 -1.594 -2.241 1.00 64.69 114 PRO A CA 1
ATOM 829 C C . PRO A 1 114 ? 18.014 -3.084 -2.233 1.00 64.69 114 PRO A C 1
ATOM 831 O O . PRO A 1 114 ? 16.860 -3.454 -2.435 1.00 64.69 114 PRO A O 1
ATOM 834 N N . GLN A 1 115 ? 19.013 -3.938 -2.002 1.00 64.06 115 GLN A N 1
ATOM 835 C CA . GLN A 1 115 ? 18.831 -5.396 -1.975 1.00 64.06 115 GLN A CA 1
ATOM 836 C C . GLN A 1 115 ? 18.131 -5.885 -0.700 1.00 64.06 115 GLN A C 1
ATOM 838 O O . GLN A 1 115 ? 17.631 -7.005 -0.655 1.00 64.06 115 GLN A O 1
ATOM 843 N N . PHE A 1 116 ? 18.056 -5.021 0.315 1.00 67.62 116 PHE A N 1
ATOM 844 C CA . PHE A 1 116 ? 17.313 -5.238 1.549 1.00 67.62 116 PHE A CA 1
ATOM 845 C C . PHE A 1 116 ? 16.315 -4.096 1.756 1.00 67.62 116 PHE A C 1
ATOM 847 O O . PHE A 1 116 ? 16.637 -2.950 1.417 1.00 67.62 116 PHE A O 1
ATOM 854 N N . PRO A 1 117 ? 15.129 -4.364 2.332 1.00 61.94 117 PRO A N 1
ATOM 855 C CA . PRO A 1 117 ? 14.208 -3.310 2.734 1.00 61.94 117 PRO A CA 1
ATOM 856 C C . PRO A 1 117 ? 14.945 -2.271 3.580 1.00 61.94 117 PRO A C 1
ATOM 858 O O . PRO A 1 117 ? 15.601 -2.612 4.566 1.00 61.94 117 PRO A O 1
ATOM 861 N N . ARG A 1 118 ? 14.870 -0.995 3.186 1.00 65.44 118 ARG A N 1
ATOM 862 C CA . ARG A 1 118 ? 15.416 0.083 4.016 1.00 65.44 118 ARG A CA 1
ATOM 863 C C . ARG A 1 118 ? 14.678 0.062 5.358 1.00 65.44 118 ARG A C 1
ATOM 865 O O . ARG A 1 118 ? 13.457 -0.105 5.334 1.00 65.44 118 ARG A O 1
ATOM 872 N N . PRO A 1 119 ? 15.369 0.257 6.497 1.00 62.47 119 PRO A N 1
ATOM 873 C CA . PRO A 1 119 ? 14.705 0.459 7.776 1.00 62.47 119 PRO A CA 1
ATOM 874 C C . PRO A 1 119 ? 13.665 1.566 7.617 1.00 62.47 119 PRO A C 1
ATOM 876 O O . PRO A 1 119 ? 14.002 2.720 7.347 1.00 62.47 119 PRO A O 1
ATOM 879 N N . GLN A 1 120 ? 12.393 1.190 7.678 1.00 63.12 120 GLN A N 1
ATOM 880 C CA . GLN A 1 120 ? 11.306 2.145 7.574 1.00 63.12 120 GLN A CA 1
ATOM 881 C C . GLN A 1 120 ? 11.263 2.960 8.871 1.00 63.12 120 GLN A C 1
ATOM 883 O O . GLN A 1 120 ? 11.477 2.390 9.947 1.00 63.12 120 GLN A O 1
ATOM 888 N N . PRO A 1 121 ? 10.989 4.275 8.800 1.00 72.31 121 PRO A N 1
ATOM 889 C CA . PRO A 1 121 ? 10.726 5.061 9.995 1.00 72.31 121 PRO A CA 1
ATOM 890 C C . PRO A 1 121 ? 9.679 4.347 10.864 1.00 72.31 121 PRO A C 1
ATOM 892 O O . PRO A 1 121 ? 8.733 3.777 10.305 1.00 72.31 121 PRO A O 1
ATOM 895 N N . PRO A 1 122 ? 9.809 4.365 12.202 1.00 65.94 122 PRO A N 1
ATOM 896 C CA . PRO A 1 122 ? 8.814 3.766 13.082 1.00 65.94 122 PRO A CA 1
ATOM 897 C C . PRO A 1 122 ? 7.411 4.268 12.717 1.00 65.94 122 PRO A C 1
ATOM 899 O O . PRO A 1 122 ? 7.154 5.469 12.721 1.00 65.94 122 PRO A O 1
ATOM 902 N N . GLY A 1 123 ? 6.516 3.348 12.352 1.00 71.62 123 GLY A N 1
ATOM 903 C CA . GLY A 1 123 ? 5.136 3.666 11.973 1.00 71.62 123 GLY A CA 1
ATOM 904 C C . GLY A 1 123 ? 4.881 3.945 10.487 1.00 71.62 123 GLY A C 1
ATOM 905 O O . GLY A 1 123 ? 3.714 4.047 10.120 1.00 71.62 123 GLY A O 1
ATOM 906 N N . ALA A 1 124 ? 5.894 3.990 9.613 1.00 76.19 124 ALA A N 1
ATOM 907 C CA . ALA A 1 124 ? 5.671 4.197 8.176 1.00 76.19 124 ALA A CA 1
ATOM 908 C C . ALA A 1 124 ? 4.866 3.047 7.540 1.00 76.19 124 ALA A C 1
ATOM 910 O O . ALA A 1 124 ? 3.902 3.306 6.827 1.00 76.19 124 ALA A O 1
ATOM 911 N N . ALA A 1 125 ? 5.171 1.789 7.887 1.00 79.00 125 ALA A N 1
ATOM 912 C CA . ALA A 1 125 ? 4.369 0.631 7.474 1.00 79.00 125 ALA A CA 1
ATOM 913 C C . ALA A 1 125 ? 2.901 0.750 7.921 1.00 79.00 125 ALA A C 1
ATOM 915 O O . ALA A 1 125 ? 1.983 0.479 7.150 1.00 79.00 125 ALA A O 1
ATOM 916 N N . ALA A 1 126 ? 2.677 1.191 9.164 1.00 81.56 126 ALA A N 1
ATOM 917 C CA . ALA A 1 126 ? 1.339 1.359 9.725 1.00 81.56 126 ALA A CA 1
ATOM 918 C C . ALA A 1 126 ? 0.576 2.516 9.058 1.00 81.56 126 ALA A C 1
ATOM 920 O O . ALA A 1 126 ? -0.622 2.401 8.810 1.00 81.56 126 ALA A O 1
ATOM 921 N N . GLN A 1 127 ? 1.260 3.613 8.723 1.00 86.88 127 GLN A N 1
ATOM 922 C CA . GLN A 1 127 ? 0.686 4.733 7.972 1.00 86.88 127 GLN A CA 1
ATOM 923 C C . GLN A 1 127 ? 0.329 4.335 6.539 1.00 86.88 127 GLN A C 1
ATOM 925 O O . GLN A 1 127 ? -0.730 4.717 6.049 1.00 86.88 127 GLN A O 1
ATOM 930 N N . GLU A 1 128 ? 1.175 3.548 5.879 1.00 90.25 128 GLU A N 1
ATOM 931 C CA . GLU A 1 128 ? 0.914 3.043 4.531 1.00 90.25 128 GLU A CA 1
ATOM 932 C C . GLU A 1 128 ? -0.279 2.075 4.520 1.00 90.25 128 GLU A C 1
ATOM 934 O O . GLU A 1 128 ? -1.184 2.205 3.692 1.00 90.25 128 GLU A O 1
ATOM 939 N N . ALA A 1 129 ? -0.339 1.167 5.500 1.00 92.31 129 ALA A N 1
ATOM 940 C CA . ALA A 1 129 ? -1.476 0.277 5.716 1.00 92.31 129 ALA A CA 1
ATOM 941 C C . ALA A 1 129 ? -2.771 1.061 5.982 1.00 92.31 129 ALA A C 1
ATOM 943 O O . ALA A 1 129 ? -3.792 0.804 5.345 1.00 92.31 129 ALA A O 1
ATOM 944 N N . ALA A 1 130 ? -2.719 2.077 6.850 1.00 94.81 130 ALA A N 1
ATOM 945 C CA . ALA A 1 130 ? -3.847 2.970 7.102 1.00 94.81 130 ALA A CA 1
ATOM 946 C C . ALA A 1 130 ? -4.255 3.770 5.851 1.00 94.81 130 ALA A C 1
ATOM 948 O O . ALA A 1 130 ? -5.441 4.017 5.638 1.00 94.81 130 ALA A O 1
ATOM 949 N N . GLY A 1 131 ? -3.303 4.145 4.992 1.00 96.38 131 GLY A N 1
ATOM 950 C CA . GLY A 1 131 ? -3.569 4.764 3.693 1.00 96.38 131 GLY A CA 1
ATOM 951 C C . GLY A 1 131 ? -4.392 3.851 2.782 1.00 96.38 131 GLY A C 1
ATOM 952 O O . GLY A 1 131 ? -5.472 4.240 2.335 1.00 96.38 131 GLY A O 1
ATOM 953 N N . ARG A 1 132 ? -3.950 2.601 2.595 1.00 96.06 132 ARG A N 1
ATOM 954 C CA . ARG A 1 132 ? -4.701 1.586 1.831 1.00 96.06 132 ARG A CA 1
ATOM 955 C C . ARG A 1 132 ? -6.065 1.280 2.453 1.00 96.06 132 ARG A C 1
ATOM 957 O O . ARG A 1 132 ? -7.062 1.149 1.747 1.00 96.06 132 ARG A O 1
ATOM 964 N N . GLY A 1 133 ? -6.138 1.206 3.781 1.00 96.38 133 GLY A N 1
ATOM 965 C CA . GLY A 1 133 ? -7.392 1.010 4.508 1.00 96.38 133 GLY A CA 1
ATOM 966 C C . GLY A 1 133 ? -8.386 2.149 4.309 1.00 96.38 133 GLY A C 1
ATOM 967 O O . GLY A 1 133 ? -9.584 1.910 4.157 1.00 96.38 133 GLY A O 1
ATOM 968 N N . LYS A 1 134 ? -7.892 3.389 4.252 1.00 97.19 134 LYS A N 1
ATOM 969 C CA . LYS A 1 134 ? -8.697 4.572 3.941 1.00 97.19 134 LYS A CA 1
ATOM 970 C C . LYS A 1 134 ? -9.273 4.484 2.532 1.00 97.19 134 LYS A C 1
ATOM 972 O O . LYS A 1 134 ? -10.468 4.710 2.357 1.00 97.19 134 LYS A O 1
ATOM 977 N N . GLU A 1 135 ? -8.459 4.136 1.541 1.00 96.69 135 GLU A N 1
ATOM 978 C CA . GLU A 1 135 ? -8.934 3.942 0.165 1.00 96.69 135 GLU A CA 1
ATOM 979 C C . GLU A 1 135 ? -10.010 2.859 0.086 1.00 96.69 135 GLU A C 1
ATOM 981 O O . GLU A 1 135 ? -11.029 3.064 -0.567 1.00 96.69 135 GLU A O 1
ATOM 986 N N . LEU A 1 136 ? -9.845 1.751 0.811 1.00 95.88 136 LEU A N 1
ATOM 987 C CA . LEU A 1 136 ? -10.854 0.697 0.880 1.00 95.88 136 LEU A CA 1
ATOM 988 C C . LEU A 1 136 ? -12.163 1.185 1.523 1.00 95.88 136 LEU A C 1
ATOM 990 O O . LEU A 1 136 ? -13.246 0.895 1.015 1.00 95.88 136 LEU A O 1
ATOM 994 N N . PHE A 1 137 ? -12.074 1.949 2.618 1.00 97.56 137 PHE A N 1
ATOM 995 C CA . PHE A 1 137 ? -13.240 2.481 3.329 1.00 97.56 137 PHE A CA 1
ATOM 996 C C . PHE A 1 137 ? -14.075 3.429 2.455 1.00 97.56 137 PHE A C 1
ATOM 998 O O . PHE A 1 137 ? -15.306 3.334 2.441 1.00 97.56 137 PHE A O 1
ATOM 1005 N N . TRP A 1 138 ? -13.407 4.338 1.737 1.00 97.06 138 TRP A N 1
ATOM 1006 C CA . TRP A 1 138 ? -14.038 5.334 0.861 1.00 97.06 138 TRP A CA 1
ATOM 1007 C C . TRP A 1 138 ? -14.277 4.826 -0.569 1.00 97.06 138 TRP A C 1
ATOM 1009 O O . TRP A 1 138 ? -14.972 5.474 -1.350 1.00 97.06 138 TRP A O 1
ATOM 1019 N N . GLY A 1 139 ? -13.715 3.672 -0.920 1.00 93.94 139 GLY A N 1
ATOM 1020 C CA . GLY A 1 139 ? -13.799 3.069 -2.240 1.00 93.94 139 GLY A CA 1
ATOM 1021 C C . GLY A 1 139 ? -15.167 2.464 -2.538 1.00 93.94 139 GLY A C 1
ATOM 1022 O O . GLY A 1 139 ? -15.905 2.023 -1.655 1.00 93.94 139 GLY A O 1
ATOM 1023 N N . ALA A 1 140 ? -15.511 2.408 -3.825 1.00 89.12 140 ALA A N 1
ATOM 1024 C CA . ALA A 1 140 ? -16.798 1.883 -4.274 1.00 89.12 140 ALA A CA 1
ATOM 1025 C C . ALA A 1 140 ? -16.911 0.350 -4.190 1.00 89.12 140 ALA A C 1
ATOM 1027 O O . ALA A 1 140 ? -18.034 -0.147 -4.166 1.00 89.12 140 ALA A O 1
ATOM 1028 N N . SER A 1 141 ? -15.784 -0.373 -4.147 1.00 84.19 141 SER A N 1
ATOM 1029 C CA . SER A 1 141 ? -15.733 -1.843 -4.158 1.00 84.19 141 SER A CA 1
ATOM 1030 C C . SER A 1 141 ? -16.362 -2.469 -2.914 1.00 84.19 141 SER A C 1
ATOM 1032 O O . SER A 1 141 ? -17.128 -3.419 -3.032 1.00 84.19 141 SER A O 1
ATOM 1034 N N . VAL A 1 142 ? -16.066 -1.916 -1.735 1.00 88.94 142 VAL A N 1
ATOM 1035 C CA . VAL A 1 142 ? -16.615 -2.371 -0.446 1.00 88.94 142 VAL A CA 1
ATOM 1036 C C . VAL A 1 142 ? -17.663 -1.386 0.074 1.00 88.94 142 VAL A C 1
ATOM 1038 O O . VAL A 1 142 ? -18.692 -1.792 0.608 1.00 88.94 142 VAL A O 1
ATOM 1041 N N . GLY A 1 143 ? -17.445 -0.081 -0.128 1.00 91.38 143 GLY A N 1
ATOM 1042 C CA . GLY A 1 143 ? -18.456 0.944 0.120 1.00 91.38 143 GLY A CA 1
ATOM 1043 C C . GLY A 1 143 ? -18.800 1.175 1.591 1.00 91.38 143 GLY A C 1
ATOM 1044 O O . GLY A 1 143 ? -19.933 1.560 1.876 1.00 91.38 143 GLY A O 1
ATOM 1045 N N . CYS A 1 144 ? -17.859 0.980 2.524 1.00 97.12 144 CYS A N 1
ATOM 1046 C CA . CYS A 1 144 ? -18.079 1.160 3.967 1.00 97.12 144 CYS A CA 1
ATOM 1047 C C . CYS A 1 144 ? -18.689 2.536 4.295 1.00 97.12 144 CYS A C 1
ATOM 1049 O O . CYS A 1 144 ? -19.643 2.640 5.073 1.00 97.12 144 CYS A O 1
ATOM 1051 N N . PHE A 1 145 ? -18.190 3.582 3.626 1.00 97.50 145 PHE A N 1
ATOM 1052 C CA . PHE A 1 145 ? -18.660 4.962 3.762 1.00 97.50 145 PHE A CA 1
ATOM 1053 C C . PHE A 1 145 ? -20.135 5.175 3.389 1.00 97.50 145 PHE A C 1
ATOM 1055 O O . PHE A 1 145 ? -20.716 6.192 3.752 1.00 97.50 145 PHE A O 1
ATOM 1062 N N . ARG A 1 146 ? -20.764 4.261 2.635 1.00 96.50 146 ARG A N 1
ATOM 1063 C CA . ARG A 1 146 ? -22.178 4.395 2.240 1.00 96.50 146 ARG A CA 1
ATOM 1064 C C . ARG A 1 146 ? -23.122 4.211 3.423 1.00 96.50 146 ARG A C 1
ATOM 1066 O O . ARG A 1 146 ? -24.245 4.710 3.385 1.00 96.50 146 ARG A O 1
ATOM 1073 N N . CYS A 1 147 ? -22.676 3.492 4.451 1.00 97.31 147 CYS A N 1
ATOM 1074 C CA . CYS A 1 147 ? -23.452 3.230 5.659 1.00 97.31 147 CYS A CA 1
ATOM 1075 C C . CYS A 1 147 ? -22.875 3.942 6.881 1.00 97.31 147 CYS A C 1
ATOM 1077 O O . CYS A 1 147 ? -23.658 4.410 7.702 1.00 97.31 147 CYS A O 1
ATOM 1079 N N . HIS A 1 148 ? -21.547 4.028 6.983 1.00 97.81 148 HIS A N 1
ATOM 1080 C CA . HIS A 1 148 ? -20.844 4.649 8.101 1.00 97.81 148 HIS A CA 1
ATOM 1081 C C . HIS A 1 148 ? -20.369 6.061 7.768 1.00 97.81 148 HIS A C 1
ATOM 1083 O O . HIS A 1 148 ? -19.873 6.308 6.666 1.00 97.81 148 HIS A O 1
ATOM 1089 N N . SER A 1 149 ? -20.427 6.952 8.755 1.00 97.56 149 SER A N 1
ATOM 1090 C CA . SER A 1 149 ? -19.825 8.279 8.676 1.00 97.56 149 SER A CA 1
ATOM 1091 C C . SER A 1 149 ? -18.467 8.347 9.378 1.00 97.56 149 SER A C 1
ATOM 1093 O O . SER A 1 149 ? -18.203 7.579 10.301 1.00 97.56 149 SER A O 1
ATOM 1095 N N . ILE A 1 150 ? -17.625 9.293 8.956 1.00 97.94 150 ILE A N 1
ATOM 1096 C CA . ILE A 1 150 ? -16.418 9.752 9.659 1.00 97.94 150 ILE A CA 1
ATOM 1097 C C . ILE A 1 150 ? -16.343 11.275 9.502 1.00 97.94 150 ILE A C 1
ATOM 1099 O O . ILE A 1 150 ? -16.384 11.788 8.382 1.00 97.94 150 ILE A O 1
ATOM 1103 N N . GLY A 1 151 ? -16.242 12.011 10.608 1.00 95.31 151 GLY A N 1
ATOM 1104 C CA . GLY A 1 151 ? -16.191 13.475 10.622 1.00 95.31 151 GLY A CA 1
ATOM 1105 C C . GLY A 1 151 ? -17.398 14.119 9.932 1.00 95.31 151 GLY A C 1
ATOM 1106 O O . GLY A 1 151 ? -17.234 15.079 9.183 1.00 95.31 151 GLY A O 1
ATOM 1107 N N . GLY A 1 152 ? -18.590 13.534 10.094 1.00 94.75 152 GLY A N 1
ATOM 1108 C CA . GLY A 1 152 ? -19.825 13.997 9.450 1.00 94.75 152 GLY A CA 1
ATOM 1109 C C . GLY A 1 152 ? -19.949 13.685 7.951 1.00 94.75 152 GLY A C 1
ATOM 1110 O O . GLY A 1 152 ? -20.923 14.098 7.328 1.00 94.75 152 GLY A O 1
ATOM 1111 N N . LYS A 1 153 ? -19.000 12.954 7.349 1.00 96.69 153 LYS A N 1
ATOM 1112 C CA . LYS A 1 153 ? -19.051 12.537 5.937 1.00 96.69 153 LYS A CA 1
ATOM 1113 C C . LYS A 1 153 ? -19.361 11.051 5.820 1.00 96.69 153 LYS A C 1
ATOM 1115 O O . LYS A 1 153 ? -18.724 10.258 6.502 1.00 96.69 153 LYS A O 1
ATOM 1120 N N . GLY A 1 154 ? -20.265 10.678 4.917 1.00 96.31 154 GLY A N 1
ATOM 1121 C CA . GLY A 1 154 ? -20.662 9.288 4.671 1.00 96.31 154 GLY A CA 1
ATOM 1122 C C . GLY A 1 154 ? -22.139 9.042 4.973 1.00 96.31 154 GLY A C 1
ATOM 1123 O O . GLY A 1 154 ? -22.944 9.972 4.993 1.00 96.31 154 GLY A O 1
ATOM 1124 N N . GLY A 1 155 ? -22.496 7.778 5.161 1.00 94.81 155 GLY A N 1
ATOM 1125 C CA . GLY A 1 155 ? -23.852 7.352 5.485 1.00 94.81 155 GLY A CA 1
ATOM 1126 C C . GLY A 1 155 ? -24.174 7.462 6.972 1.00 94.81 155 GLY A C 1
ATOM 1127 O O . GLY A 1 155 ? -23.288 7.472 7.818 1.00 94.81 155 GLY A O 1
ATOM 1128 N N . THR A 1 156 ? -25.468 7.492 7.279 1.00 94.50 156 THR A N 1
ATOM 1129 C CA . THR A 1 156 ? -26.010 7.554 8.649 1.00 94.50 156 THR A CA 1
ATOM 1130 C C . THR A 1 156 ? -26.800 6.300 9.030 1.00 94.50 156 THR A C 1
ATOM 1132 O O . THR A 1 156 ? -27.430 6.247 10.081 1.00 94.50 156 THR A O 1
ATOM 1135 N N . ARG A 1 157 ? -26.790 5.272 8.170 1.00 94.75 157 ARG A N 1
ATOM 1136 C CA . ARG A 1 157 ? -27.514 4.009 8.407 1.00 94.75 157 ARG A CA 1
ATOM 1137 C C . ARG A 1 157 ? -26.820 3.114 9.433 1.00 94.75 157 ARG A C 1
ATOM 1139 O O . ARG A 1 157 ? -27.426 2.157 9.901 1.00 94.75 157 ARG A O 1
ATOM 1146 N N . ALA A 1 158 ? -25.553 3.384 9.726 1.00 95.38 158 ALA A N 1
ATOM 1147 C CA . ALA A 1 158 ? -24.728 2.654 10.673 1.00 95.38 158 ALA A CA 1
ATOM 1148 C C . ALA A 1 158 ? -23.973 3.643 11.588 1.00 95.38 158 ALA A C 1
ATOM 1150 O O . ALA A 1 158 ? -23.909 4.833 11.269 1.00 95.38 158 ALA A O 1
ATOM 1151 N N . PRO A 1 159 ? -23.398 3.179 12.715 1.00 95.25 159 PRO A N 1
ATOM 1152 C CA . PRO A 1 159 ? -22.755 4.057 13.687 1.00 95.25 159 PRO A CA 1
ATOM 1153 C C . PRO A 1 159 ? -21.644 4.919 13.090 1.00 95.25 159 PRO A C 1
ATOM 1155 O O . PRO A 1 159 ? -20.823 4.432 12.311 1.00 95.25 159 PRO A O 1
ATOM 1158 N N . ASP A 1 160 ? -21.562 6.167 13.541 1.00 96.31 160 ASP A N 1
ATOM 1159 C CA . ASP A 1 160 ? -20.440 7.052 13.239 1.00 96.31 160 ASP A CA 1
ATOM 1160 C C . ASP A 1 160 ? -19.116 6.461 13.749 1.00 96.31 160 ASP A C 1
ATOM 1162 O O . ASP A 1 160 ? -19.010 6.063 14.912 1.00 96.31 160 ASP A O 1
ATOM 1166 N N . LEU A 1 161 ? -18.092 6.417 12.896 1.00 97.62 161 LEU A N 1
ATOM 1167 C CA . LEU A 1 161 ? -16.788 5.819 13.185 1.00 97.62 161 LEU A CA 1
ATOM 1168 C C . LEU A 1 161 ? -15.704 6.844 13.537 1.00 97.62 161 LEU A C 1
ATOM 1170 O O . LEU A 1 161 ? -14.567 6.444 13.769 1.00 97.62 161 LEU A O 1
ATOM 1174 N N . THR A 1 162 ? -16.044 8.133 13.638 1.00 97.31 162 THR A N 1
ATOM 1175 C CA . THR A 1 162 ? -15.086 9.228 13.910 1.00 97.31 162 THR A CA 1
ATOM 1176 C C . THR A 1 162 ? -14.127 8.954 15.076 1.00 97.31 162 THR A C 1
ATOM 1178 O O . THR A 1 162 ? -12.944 9.251 14.966 1.00 97.31 162 THR A O 1
ATOM 1181 N N . HIS A 1 163 ? -14.621 8.335 16.151 1.00 96.56 163 HIS A N 1
ATOM 1182 C CA . HIS A 1 163 ? -13.844 7.995 17.353 1.00 96.56 163 HIS A CA 1
ATOM 1183 C C . HIS A 1 163 ? -13.891 6.489 17.646 1.00 96.56 163 HIS A C 1
ATOM 1185 O O . HIS A 1 163 ? -14.023 6.048 18.794 1.00 96.56 163 HIS A O 1
ATOM 1191 N N . VAL A 1 164 ? -13.917 5.660 16.596 1.00 96.12 164 VAL A N 1
ATOM 1192 C CA . VAL A 1 164 ? -14.108 4.216 16.763 1.00 96.12 164 VAL A CA 1
ATOM 1193 C C . VAL A 1 164 ? -12.936 3.561 17.490 1.00 96.12 164 VAL A C 1
ATOM 1195 O O . VAL A 1 164 ? -13.189 2.675 18.303 1.00 96.12 164 VAL A O 1
ATOM 1198 N N . ALA A 1 165 ? -11.695 4.015 17.287 1.00 95.00 165 ALA A N 1
ATOM 1199 C CA . ALA A 1 165 ? -10.523 3.444 17.952 1.00 95.00 165 ALA A CA 1
ATOM 1200 C C . ALA A 1 165 ? -10.627 3.574 19.478 1.00 95.00 165 ALA A C 1
ATOM 1202 O O . ALA A 1 165 ? -10.383 2.609 20.203 1.00 95.00 165 ALA A O 1
ATOM 1203 N N . SER A 1 166 ? -11.070 4.742 19.949 1.00 93.75 166 SER A N 1
ATOM 1204 C CA . SER A 1 166 ? -11.247 5.054 21.372 1.00 93.75 166 SER A CA 1
ATOM 1205 C C . SER A 1 166 ? -12.339 4.204 22.027 1.00 93.75 166 SER A C 1
ATOM 1207 O O . SER A 1 166 ? -12.210 3.802 23.180 1.00 93.75 166 SER A O 1
ATOM 1209 N N . ARG A 1 167 ? -13.406 3.876 21.286 1.00 92.44 167 ARG A N 1
ATOM 1210 C CA . ARG A 1 167 ? -14.534 3.085 21.808 1.00 92.44 167 ARG A CA 1
ATOM 1211 C C . ARG A 1 167 ? -14.331 1.580 21.667 1.00 92.44 167 ARG A C 1
ATOM 1213 O O . ARG A 1 167 ? -14.794 0.834 22.520 1.00 92.44 167 ARG A O 1
ATOM 1220 N N . ALA A 1 168 ? -13.680 1.122 20.599 1.00 91.69 168 ALA A N 1
ATOM 1221 C CA . ALA A 1 168 ? -13.558 -0.292 20.241 1.00 91.69 168 ALA A CA 1
ATOM 1222 C C . ALA A 1 168 ? -12.950 -1.140 21.367 1.00 91.69 168 ALA A C 1
ATOM 1224 O O . ALA A 1 168 ? -13.511 -2.174 21.718 1.00 91.69 168 ALA A O 1
ATOM 1225 N N . GLY A 1 169 ? -11.865 -0.669 21.988 1.00 85.75 169 GLY A N 1
ATOM 1226 C CA . GLY A 1 169 ? -11.202 -1.384 23.087 1.00 85.75 169 GLY A CA 1
ATOM 1227 C C . GLY A 1 169 ? -12.002 -1.438 24.394 1.00 85.75 169 GLY A C 1
ATOM 1228 O O . GLY A 1 169 ? -11.617 -2.149 25.311 1.00 85.75 169 GLY A O 1
ATOM 1229 N N . GLN A 1 170 ? -13.109 -0.699 24.494 1.00 88.88 170 GLN A N 1
ATOM 1230 C CA . GLN A 1 170 ? -13.979 -0.675 25.674 1.00 88.88 170 GLN A CA 1
ATOM 1231 C C . GLN A 1 170 ? -15.264 -1.490 25.469 1.00 88.88 170 GLN A C 1
ATOM 1233 O O . GLN A 1 170 ? -16.050 -1.645 26.398 1.00 88.88 170 GLN A O 1
ATOM 1238 N N . ARG A 1 171 ? -15.514 -1.996 24.251 1.00 86.94 171 ARG A N 1
ATOM 1239 C CA . ARG A 1 171 ? -16.766 -2.698 23.919 1.00 86.94 171 ARG A CA 1
ATOM 1240 C C . ARG A 1 171 ? -16.839 -4.101 24.499 1.00 86.94 171 ARG A C 1
ATOM 1242 O O . ARG A 1 171 ? -17.934 -4.548 24.825 1.00 86.94 171 ARG A O 1
ATOM 1249 N N . VAL A 1 172 ? -15.701 -4.783 24.590 1.00 87.69 172 VAL A N 1
ATOM 1250 C CA . VAL A 1 172 ? -15.616 -6.172 25.042 1.00 87.69 172 VAL A CA 1
ATOM 1251 C C . VAL A 1 172 ? -14.487 -6.285 26.067 1.00 87.69 172 VAL A C 1
ATOM 1253 O O . VAL A 1 172 ? -13.337 -6.002 25.717 1.00 87.69 172 VAL A O 1
ATOM 1256 N N . PRO A 1 173 ? -14.778 -6.683 27.320 1.00 88.00 173 PRO A N 1
ATOM 1257 C CA . PRO A 1 173 ? -13.752 -6.870 28.339 1.00 88.00 173 PRO A CA 1
ATOM 1258 C C . PRO A 1 173 ? -12.656 -7.837 27.870 1.00 88.00 173 PRO A C 1
ATOM 1260 O O . PRO A 1 173 ? -12.945 -8.941 27.418 1.00 88.00 173 PRO A O 1
ATOM 1263 N N . GLY A 1 174 ? -11.393 -7.419 27.974 1.00 86.38 174 GLY A N 1
ATOM 1264 C CA . GLY A 1 174 ? -10.232 -8.245 27.614 1.00 86.38 174 GLY A CA 1
ATOM 1265 C C . GLY A 1 174 ? -9.870 -8.279 26.122 1.00 86.38 174 GLY A C 1
ATOM 1266 O O . GLY A 1 174 ? -8.863 -8.891 25.770 1.00 86.38 174 GLY A O 1
ATOM 1267 N N . LEU A 1 175 ? -10.625 -7.609 25.243 1.00 90.81 175 LEU A N 1
ATOM 1268 C CA . LEU A 1 175 ? -10.288 -7.485 23.821 1.00 90.81 175 LEU A CA 1
ATOM 1269 C C . LEU A 1 175 ? -9.596 -6.154 23.515 1.00 90.81 175 LEU A C 1
ATOM 1271 O O . LEU A 1 175 ? -10.013 -5.088 23.962 1.00 90.81 175 LEU A O 1
ATOM 1275 N N . THR A 1 176 ? -8.558 -6.204 22.680 1.00 94.81 176 THR A N 1
ATOM 1276 C CA . THR A 1 176 ? -7.951 -4.991 22.121 1.00 94.81 176 THR A CA 1
ATOM 1277 C C . THR A 1 176 ? -8.875 -4.363 21.074 1.00 94.81 176 THR A C 1
ATOM 1279 O O . THR A 1 176 ? -9.686 -5.049 20.447 1.00 94.81 176 THR A O 1
ATOM 1282 N N . ALA A 1 177 ? -8.725 -3.054 20.838 1.00 94.06 177 ALA A N 1
ATOM 1283 C CA . ALA A 1 177 ? -9.476 -2.349 19.796 1.00 94.06 177 ALA A CA 1
ATOM 1284 C C . ALA A 1 177 ? -9.283 -2.993 18.412 1.00 94.06 177 ALA A C 1
ATOM 1286 O O . ALA A 1 177 ? -10.250 -3.189 17.682 1.00 94.06 177 ALA A O 1
ATOM 1287 N N . GLU A 1 178 ? -8.047 -3.369 18.082 1.00 94.25 178 GLU A N 1
ATOM 1288 C CA . GLU A 1 178 ? -7.695 -4.040 16.829 1.00 94.25 178 GLU A CA 1
ATOM 1289 C C . GLU A 1 178 ? -8.450 -5.360 16.655 1.00 94.25 178 GLU A C 1
ATOM 1291 O O . GLU A 1 178 ? -9.106 -5.578 15.634 1.00 94.25 178 GLU A O 1
ATOM 1296 N N . ARG A 1 179 ? -8.410 -6.218 17.681 1.00 94.25 179 ARG A N 1
ATOM 1297 C CA . ARG A 1 179 ? -9.070 -7.521 17.650 1.00 94.25 179 ARG A CA 1
ATOM 1298 C C . ARG A 1 179 ? -10.581 -7.375 17.532 1.00 94.25 179 ARG A C 1
ATOM 1300 O O . ARG A 1 179 ? -11.179 -8.005 16.666 1.00 94.25 179 ARG A O 1
ATOM 1307 N N . TYR A 1 180 ? -11.177 -6.497 18.337 1.00 95.44 180 TYR A N 1
ATOM 1308 C CA . TYR A 1 180 ? -12.607 -6.208 18.261 1.00 95.44 180 TYR A CA 1
ATOM 1309 C C . TYR A 1 180 ? -13.020 -5.733 16.862 1.00 95.44 180 TYR A C 1
ATOM 1311 O O . TYR A 1 180 ? -13.996 -6.232 16.308 1.00 95.44 180 TYR A O 1
ATOM 1319 N N . LEU A 1 181 ? -12.283 -4.787 16.270 1.00 96.25 181 LEU A N 1
ATOM 1320 C CA . LEU A 1 181 ? -12.593 -4.260 14.939 1.00 96.25 181 LEU A CA 1
ATOM 1321 C C . LEU A 1 181 ? -12.464 -5.338 13.858 1.00 96.25 181 LEU A C 1
ATOM 1323 O O . LEU A 1 181 ? -13.351 -5.456 13.015 1.00 96.25 181 LEU A O 1
ATOM 1327 N N . SER A 1 182 ? -11.405 -6.148 13.909 1.00 96.50 182 SER A N 1
ATOM 1328 C CA . SER A 1 182 ? -11.191 -7.260 12.979 1.00 96.50 182 SER A CA 1
ATOM 1329 C C . SER A 1 182 ? -12.331 -8.278 13.048 1.00 96.50 182 SER A C 1
ATOM 1331 O O . SER A 1 182 ? -12.952 -8.593 12.030 1.00 96.50 182 SER A O 1
ATOM 1333 N N . GLU A 1 183 ? -12.679 -8.738 14.251 1.00 95.44 183 GLU A N 1
ATOM 1334 C CA . GLU A 1 183 ? -13.751 -9.716 14.453 1.00 95.44 183 GLU A CA 1
ATOM 1335 C C . GLU A 1 183 ? -15.124 -9.138 14.074 1.00 95.44 183 GLU A C 1
ATOM 1337 O O . GLU A 1 183 ? -15.902 -9.793 13.371 1.00 95.44 183 GLU A O 1
ATOM 1342 N N . LYS A 1 184 ? -15.398 -7.875 14.434 1.00 95.62 184 LYS A N 1
ATOM 1343 C CA . LYS A 1 184 ? -16.655 -7.201 14.091 1.00 95.62 184 LYS A CA 1
ATOM 1344 C C . LYS A 1 184 ? -16.828 -7.031 12.586 1.00 95.62 184 LYS A C 1
ATOM 1346 O O . LYS A 1 184 ? -17.933 -7.233 12.093 1.00 95.62 184 LYS A O 1
ATOM 1351 N N . VAL A 1 185 ? -15.773 -6.678 11.849 1.00 96.75 185 VAL A N 1
ATOM 1352 C CA . VAL A 1 185 ? -15.840 -6.543 10.385 1.00 96.75 185 VAL A CA 1
ATOM 1353 C C . VAL A 1 185 ? -16.022 -7.905 9.715 1.00 96.75 185 VAL A C 1
ATOM 1355 O O . VAL A 1 185 ? -16.852 -8.031 8.813 1.00 96.75 185 VAL A O 1
ATOM 1358 N N . LYS A 1 186 ? -15.315 -8.945 10.182 1.00 96.81 186 LYS A N 1
ATOM 1359 C CA . LYS A 1 186 ? -15.447 -10.308 9.641 1.00 96.81 186 LYS A CA 1
ATOM 1360 C C . LYS A 1 186 ? -16.870 -10.850 9.785 1.00 96.81 186 LYS A C 1
ATOM 1362 O O . LYS A 1 186 ? -17.411 -11.377 8.815 1.00 96.81 186 LYS A O 1
ATOM 1367 N N . ALA A 1 187 ? -17.462 -10.701 10.969 1.00 95.88 187 ALA A N 1
ATOM 1368 C CA . ALA A 1 187 ? -18.777 -11.251 11.298 1.00 95.88 187 ALA A CA 1
ATOM 1369 C C . ALA A 1 187 ? -19.954 -10.311 10.959 1.00 95.88 187 ALA A C 1
ATOM 1371 O O . ALA A 1 187 ? -21.078 -10.763 10.755 1.00 95.88 187 ALA A O 1
ATOM 1372 N N . GLY A 1 188 ? -19.734 -8.997 10.891 1.00 95.06 188 GLY A N 1
ATOM 1373 C CA . GLY A 1 188 ? -20.772 -8.012 10.582 1.00 95.06 188 GLY A CA 1
ATOM 1374 C C . GLY A 1 188 ? -21.990 -8.115 11.512 1.00 95.06 188 GLY A C 1
ATOM 1375 O O . GLY A 1 188 ? -21.893 -7.949 12.737 1.00 95.06 188 GLY A O 1
ATOM 1376 N N . ALA A 1 189 ? -23.154 -8.378 10.918 1.00 93.44 189 ALA A N 1
ATOM 1377 C CA . ALA A 1 189 ? -24.448 -8.529 11.576 1.00 93.44 189 ALA A CA 1
ATOM 1378 C C . ALA A 1 189 ? -24.533 -9.756 12.496 1.00 93.44 189 ALA A C 1
ATOM 1380 O O . ALA A 1 189 ? -25.333 -9.747 13.434 1.00 93.44 189 ALA A O 1
ATOM 1381 N N . THR A 1 190 ? -23.712 -10.787 12.258 1.00 93.44 190 THR A N 1
ATOM 1382 C CA . THR A 1 190 ? -23.715 -12.023 13.057 1.00 93.44 190 THR A CA 1
ATOM 1383 C C . THR A 1 190 ? -22.840 -11.929 14.303 1.00 93.44 190 THR A C 1
ATOM 1385 O O . THR A 1 190 ? -22.848 -12.847 15.116 1.00 93.44 190 THR A O 1
ATOM 1388 N N . TYR A 1 191 ? -22.084 -10.840 14.472 1.00 93.75 191 TYR A N 1
ATOM 1389 C CA . TYR A 1 191 ? -21.261 -10.649 15.663 1.00 93.75 191 TYR A CA 1
ATOM 1390 C C . TYR A 1 191 ? -22.131 -10.466 16.912 1.00 93.75 191 TYR A C 1
ATOM 1392 O O . TYR A 1 191 ? -23.123 -9.732 16.873 1.00 93.75 191 TYR A O 1
ATOM 1400 N N . GLU A 1 192 ? -21.722 -11.090 18.017 1.00 88.81 192 GLU A N 1
ATOM 1401 C CA . GLU A 1 192 ? -22.466 -11.118 19.283 1.00 88.81 192 GLU A CA 1
ATOM 1402 C C . GLU A 1 192 ? -22.759 -9.708 19.814 1.00 88.81 192 GLU A C 1
ATOM 1404 O O . GLU A 1 192 ? -23.902 -9.371 20.128 1.00 88.81 192 GLU A O 1
ATOM 1409 N N . TYR A 1 193 ? -21.744 -8.839 19.817 1.00 86.50 193 TYR A N 1
ATOM 1410 C CA . TYR A 1 193 ? -21.877 -7.467 20.297 1.00 86.50 193 TYR A CA 1
ATOM 1411 C C . TYR A 1 193 ? -22.485 -6.560 19.216 1.00 86.50 193 TYR A C 1
ATOM 1413 O O . TYR A 1 193 ? -21.857 -6.208 18.203 1.00 86.50 193 TYR A O 1
ATOM 1421 N N . LYS A 1 194 ? -23.745 -6.179 19.439 1.00 86.94 194 LYS A N 1
ATOM 1422 C CA . LYS A 1 194 ? -24.529 -5.279 18.581 1.00 86.94 194 LYS A CA 1
ATOM 1423 C C . LYS A 1 194 ? -24.562 -3.868 19.164 1.00 86.94 194 LYS A C 1
ATOM 1425 O O . LYS A 1 194 ? -24.352 -3.667 20.356 1.00 86.94 194 LYS A O 1
ATOM 1430 N N . VAL A 1 195 ? -24.812 -2.887 18.301 1.00 87.06 195 VAL A N 1
ATOM 1431 C CA . VAL A 1 195 ? -25.030 -1.494 18.708 1.00 87.06 195 VAL A CA 1
ATOM 1432 C C . VAL A 1 195 ? -26.548 -1.297 18.780 1.00 87.06 195 VAL A C 1
ATOM 1434 O O . VAL A 1 195 ? -27.170 -1.359 17.720 1.00 87.06 195 VAL A O 1
ATOM 1437 N N . PRO A 1 196 ? -27.152 -1.158 19.978 1.00 85.31 196 PRO A N 1
ATOM 1438 C CA . PRO A 1 196 ? -28.607 -1.231 20.160 1.00 85.31 196 PRO A CA 1
ATOM 1439 C C . PRO A 1 196 ? -29.406 -0.251 19.297 1.00 85.31 196 PRO A C 1
ATOM 1441 O O . PRO A 1 196 ? -30.522 -0.552 18.888 1.00 85.31 196 PRO A O 1
ATOM 1444 N N . GLU A 1 197 ? -28.820 0.903 18.988 1.00 89.88 197 GLU A N 1
ATOM 1445 C CA . GLU A 1 197 ? -29.456 1.987 18.242 1.00 89.88 197 GLU A CA 1
ATOM 1446 C C . GLU A 1 197 ? -29.530 1.724 16.727 1.00 89.88 197 GLU A C 1
ATOM 1448 O O . GLU A 1 197 ? -30.155 2.494 16.000 1.00 89.88 197 GLU A O 1
ATOM 1453 N N . TYR A 1 198 ? -2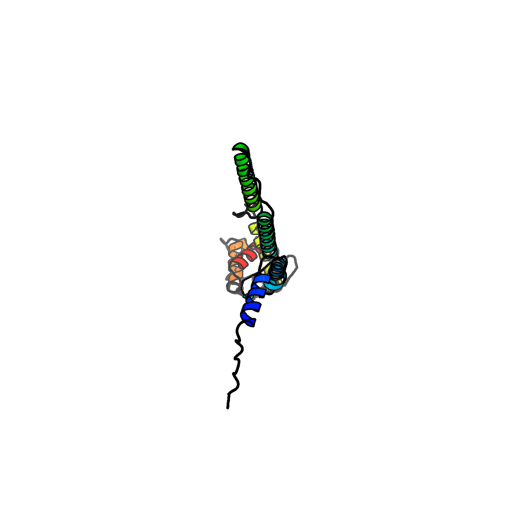8.898 0.655 16.231 1.00 91.69 198 TYR A N 1
ATOM 1454 C CA . TYR A 1 198 ? -28.803 0.360 14.803 1.00 91.69 198 TYR A CA 1
ATOM 1455 C C . TYR A 1 198 ? -29.264 -1.057 14.479 1.00 91.69 198 TYR A C 1
ATOM 1457 O O . TYR A 1 198 ? -28.889 -2.034 15.131 1.00 91.69 198 TYR A O 1
ATOM 1465 N N . ALA A 1 199 ? -30.020 -1.184 13.387 1.00 91.81 199 ALA A N 1
ATOM 1466 C CA . ALA A 1 199 ? -30.358 -2.485 12.833 1.00 91.81 199 ALA A CA 1
ATOM 1467 C C . ALA A 1 199 ? -29.073 -3.237 12.414 1.00 91.81 199 ALA A C 1
ATOM 1469 O O . ALA A 1 199 ? -28.155 -2.627 11.854 1.00 91.81 199 ALA A O 1
ATOM 1470 N N . PRO A 1 200 ? -28.983 -4.561 12.641 1.00 91.88 200 PRO A N 1
ATOM 1471 C CA . PRO A 1 200 ? -27.815 -5.357 12.275 1.00 91.88 200 PRO A CA 1
ATOM 1472 C C . PRO A 1 200 ? -27.785 -5.611 10.758 1.00 91.88 200 PRO A C 1
ATOM 1474 O O . PRO A 1 200 ? -28.073 -6.706 10.291 1.00 91.88 200 PRO A O 1
ATOM 1477 N N . ILE A 1 201 ? -27.450 -4.575 9.986 1.00 93.31 201 ILE A N 1
ATOM 1478 C CA . ILE A 1 201 ? -27.445 -4.589 8.512 1.00 93.31 201 ILE A CA 1
ATOM 1479 C C . ILE A 1 201 ? -26.050 -4.770 7.904 1.00 93.31 201 ILE A C 1
ATOM 1481 O O . ILE A 1 201 ? -25.928 -4.902 6.691 1.00 93.31 201 ILE A O 1
ATOM 1485 N N . MET A 1 202 ? -24.992 -4.721 8.720 1.00 95.75 202 MET A N 1
ATOM 1486 C CA . MET A 1 202 ? -23.611 -4.825 8.245 1.00 95.75 202 MET A CA 1
ATOM 1487 C C . MET A 1 202 ? -23.345 -6.239 7.698 1.00 95.75 202 MET A C 1
ATOM 1489 O O . MET A 1 202 ? -23.422 -7.192 8.472 1.00 95.75 202 MET A O 1
ATOM 1493 N N . PRO A 1 203 ? -23.005 -6.415 6.411 1.00 94.25 203 PRO A N 1
ATOM 1494 C CA . PRO A 1 203 ? -22.679 -7.734 5.875 1.00 94.25 203 PRO A CA 1
ATOM 1495 C C . PRO A 1 203 ? -21.429 -8.334 6.545 1.00 94.25 203 PRO A C 1
ATOM 1497 O O . PRO A 1 203 ? -20.562 -7.582 6.997 1.00 94.25 203 PRO A O 1
ATOM 1500 N N . PRO A 1 204 ? -21.299 -9.669 6.611 1.00 95.12 204 PRO A N 1
ATOM 1501 C CA . PRO A 1 204 ? -20.064 -10.310 7.050 1.00 95.12 204 PRO A CA 1
ATOM 1502 C C . PRO A 1 204 ? -18.990 -10.176 5.961 1.00 95.12 204 PRO A C 1
ATOM 1504 O O . PRO A 1 204 ? -19.111 -10.748 4.879 1.00 95.12 204 PRO A O 1
ATOM 1507 N N . PHE A 1 205 ? -17.917 -9.432 6.233 1.00 95.62 205 PHE A N 1
ATOM 1508 C CA . PHE A 1 205 ? -16.859 -9.182 5.246 1.00 95.62 205 PHE A CA 1
ATOM 1509 C C . PHE A 1 205 ? -15.722 -10.209 5.276 1.00 95.62 205 PHE A C 1
ATOM 1511 O O . PHE A 1 205 ? -14.802 -10.119 4.466 1.00 95.62 205 PHE A O 1
ATOM 1518 N N . GLY A 1 206 ? -15.781 -11.211 6.160 1.00 91.94 206 GLY A N 1
ATOM 1519 C CA . GLY A 1 206 ? -14.712 -12.203 6.323 1.00 91.94 206 GLY A CA 1
ATOM 1520 C C . GLY A 1 206 ? -14.438 -13.075 5.092 1.00 91.94 206 GLY A C 1
ATOM 1521 O O . GLY A 1 206 ? -13.357 -13.641 4.997 1.00 91.94 206 GLY A O 1
ATOM 1522 N N . GLN A 1 207 ? -15.388 -13.170 4.157 1.00 91.38 207 GLN A N 1
ATOM 1523 C CA . GLN A 1 207 ? -15.212 -13.867 2.873 1.00 91.38 207 GLN A CA 1
ATOM 1524 C C . GLN A 1 207 ? -15.034 -12.913 1.682 1.00 91.38 207 GLN A C 1
ATOM 1526 O O . GLN A 1 207 ? -14.765 -13.360 0.572 1.00 91.38 207 GLN A O 1
ATOM 1531 N N . VAL A 1 208 ? -15.212 -11.608 1.899 1.00 92.69 208 VAL A N 1
ATOM 1532 C CA . VAL A 1 208 ? -15.148 -10.582 0.846 1.00 92.69 208 VAL A CA 1
ATOM 1533 C C . VAL A 1 208 ? -13.779 -9.911 0.829 1.00 92.69 208 VAL A C 1
ATOM 1535 O O . VAL A 1 208 ? -13.244 -9.629 -0.238 1.00 92.69 208 VAL A O 1
ATOM 1538 N N . LEU A 1 209 ? -13.216 -9.642 2.009 1.00 94.44 209 LEU A N 1
ATOM 1539 C CA . LEU A 1 209 ? -11.915 -9.002 2.151 1.00 94.44 209 LEU A CA 1
ATOM 1540 C C . LEU A 1 209 ? -10.811 -10.048 2.259 1.00 94.44 209 LEU A C 1
ATOM 1542 O O . LEU A 1 209 ? -10.936 -11.014 3.013 1.00 94.44 209 LEU A O 1
ATOM 1546 N N . SER A 1 210 ? -9.694 -9.809 1.571 1.00 95.75 210 SER A N 1
ATOM 1547 C CA . SER A 1 210 ? -8.460 -10.525 1.884 1.00 95.75 210 SER A CA 1
ATOM 1548 C C . SER A 1 210 ? -7.992 -10.180 3.302 1.00 95.75 210 SER A C 1
ATOM 1550 O O . SER A 1 210 ? -8.330 -9.127 3.853 1.00 95.75 210 SER A O 1
ATOM 1552 N N . GLN A 1 211 ? -7.182 -11.057 3.898 1.00 91.62 211 GLN A N 1
ATOM 1553 C CA . GLN A 1 211 ? -6.626 -10.816 5.230 1.00 91.62 211 GLN A CA 1
ATOM 1554 C C . GLN A 1 211 ? -5.826 -9.499 5.273 1.00 91.62 211 GLN A C 1
ATOM 1556 O O . GLN A 1 211 ? -6.008 -8.705 6.190 1.00 91.62 211 GLN A O 1
ATOM 1561 N N . GLU A 1 212 ? -5.054 -9.206 4.223 1.00 92.75 212 GLU A N 1
ATOM 1562 C CA . GLU A 1 212 ? -4.312 -7.947 4.090 1.00 92.75 212 GLU A CA 1
ATOM 1563 C C . GLU A 1 212 ? -5.241 -6.723 3.977 1.00 92.75 212 GLU A C 1
ATOM 1565 O O . GLU A 1 212 ? -5.011 -5.694 4.610 1.00 92.75 212 GLU A O 1
ATOM 1570 N N . GLN A 1 213 ? -6.323 -6.809 3.195 1.00 95.56 213 GLN A N 1
ATOM 1571 C CA . GLN A 1 213 ? -7.297 -5.717 3.075 1.00 95.56 213 GLN A CA 1
ATOM 1572 C C . GLN A 1 213 ? -7.973 -5.414 4.409 1.00 95.56 213 GLN A C 1
ATOM 1574 O O . GLN A 1 213 ? -8.184 -4.247 4.742 1.00 95.56 213 GLN A O 1
ATOM 1579 N N . LEU A 1 214 ? -8.296 -6.456 5.175 1.00 96.00 214 LEU A N 1
ATOM 1580 C CA . LEU A 1 214 ? -8.863 -6.298 6.502 1.00 96.00 214 LEU A CA 1
ATOM 1581 C C . LEU A 1 214 ? -7.868 -5.648 7.467 1.00 96.00 214 LEU A C 1
ATOM 1583 O O . LEU A 1 214 ? -8.248 -4.731 8.188 1.00 96.00 214 LEU A O 1
ATOM 1587 N N . GLU A 1 215 ? -6.613 -6.088 7.475 1.00 95.12 215 GLU A N 1
ATOM 1588 C CA . GLU A 1 215 ? -5.561 -5.503 8.314 1.00 95.12 215 GLU A CA 1
ATOM 1589 C C . GLU A 1 215 ? -5.329 -4.029 7.973 1.00 95.12 215 GLU A C 1
ATOM 1591 O O . GLU A 1 215 ? -5.339 -3.183 8.866 1.00 95.12 215 GLU A O 1
ATOM 1596 N N . ASN A 1 216 ? -5.231 -3.697 6.683 1.00 96.56 216 ASN A N 1
ATOM 1597 C CA . ASN A 1 216 ? -5.128 -2.317 6.211 1.00 96.56 216 ASN A CA 1
ATOM 1598 C C . ASN A 1 216 ? -6.343 -1.480 6.670 1.00 96.56 216 ASN A C 1
ATOM 1600 O O . ASN A 1 216 ? -6.182 -0.372 7.185 1.00 96.56 216 ASN A O 1
ATOM 1604 N N . LEU A 1 217 ? -7.567 -2.012 6.542 1.00 97.44 217 LEU A N 1
ATOM 1605 C CA . LEU A 1 217 ? -8.792 -1.345 6.999 1.00 97.44 217 LEU A CA 1
ATOM 1606 C C . LEU A 1 217 ? -8.793 -1.110 8.512 1.00 97.44 217 LEU A C 1
ATOM 1608 O O . LEU A 1 217 ? -9.098 -0.006 8.956 1.00 97.44 217 LEU A O 1
ATOM 1612 N N . VAL A 1 218 ? -8.445 -2.119 9.309 1.00 97.00 218 VAL A N 1
ATOM 1613 C CA . VAL A 1 218 ? -8.376 -1.995 10.771 1.00 97.00 218 VAL A CA 1
ATOM 1614 C C . VAL A 1 218 ? -7.292 -0.994 11.169 1.00 97.00 218 VAL A C 1
ATOM 1616 O O . VAL A 1 218 ? -7.557 -0.143 12.016 1.00 97.00 218 VAL A O 1
ATOM 1619 N N . ALA A 1 219 ? -6.129 -1.003 10.509 1.00 96.94 219 ALA A N 1
ATOM 1620 C CA . ALA A 1 219 ? -5.083 -0.006 10.716 1.00 96.94 219 ALA A CA 1
ATOM 1621 C C . ALA A 1 219 ? -5.607 1.417 10.480 1.00 96.94 219 ALA A C 1
ATOM 1623 O O . ALA A 1 219 ? -5.345 2.302 11.293 1.00 96.94 219 ALA A O 1
ATOM 1624 N N . TYR A 1 220 ? -6.414 1.635 9.433 1.00 97.69 220 TYR A N 1
ATOM 1625 C CA . TYR A 1 220 ? -7.084 2.920 9.216 1.00 97.69 220 TYR A CA 1
ATOM 1626 C C . TYR A 1 220 ? -8.048 3.265 10.355 1.00 97.69 220 TYR A C 1
ATOM 1628 O O . TYR A 1 220 ? -7.963 4.357 10.914 1.00 97.69 220 TYR A O 1
ATOM 1636 N N . LEU A 1 221 ? -8.932 2.346 10.746 1.00 97.56 221 LEU A N 1
ATOM 1637 C CA . LEU A 1 221 ? -9.903 2.588 11.819 1.00 97.56 221 LEU A CA 1
ATOM 1638 C C . LEU A 1 221 ? -9.238 2.888 13.171 1.00 97.56 221 LEU A C 1
ATOM 1640 O O . LEU A 1 221 ? -9.763 3.688 13.940 1.00 97.56 221 LEU A O 1
ATOM 1644 N N . LEU A 1 222 ? -8.065 2.313 13.446 1.00 96.50 222 LEU A N 1
ATOM 1645 C CA . LEU A 1 222 ? -7.277 2.582 14.653 1.00 96.50 222 LEU A CA 1
ATOM 1646 C C . LEU A 1 222 ? -6.675 3.997 14.688 1.00 96.50 222 LEU A C 1
ATOM 1648 O O . LEU A 1 222 ? -6.295 4.475 15.760 1.00 96.50 222 LEU A O 1
ATOM 1652 N N . THR A 1 223 ? -6.625 4.693 13.548 1.00 96.19 223 THR A N 1
ATOM 1653 C CA . THR A 1 223 ? -6.231 6.111 13.496 1.00 96.19 223 THR A CA 1
ATOM 1654 C C . THR A 1 223 ? -7.339 7.062 13.969 1.00 96.19 223 THR A C 1
ATOM 1656 O O . THR A 1 223 ? -7.055 8.218 14.272 1.00 96.19 223 THR A O 1
ATOM 1659 N N . LEU A 1 224 ? -8.588 6.587 14.068 1.00 96.31 224 LEU A N 1
ATOM 1660 C CA . LEU A 1 224 ? -9.783 7.387 14.360 1.00 96.31 224 LEU A CA 1
ATOM 1661 C C . LEU A 1 224 ? -10.058 7.453 15.873 1.00 96.31 224 LEU A C 1
ATOM 1663 O O . LEU A 1 224 ? -10.869 6.683 16.404 1.00 96.31 224 LEU A O 1
ATOM 1667 N N . LYS A 1 225 ? -9.327 8.327 16.572 1.00 91.69 225 LYS A N 1
ATOM 1668 C CA . LYS A 1 225 ? -9.386 8.497 18.034 1.00 91.69 225 LYS A CA 1
ATOM 1669 C C . LYS A 1 225 ? -10.351 9.579 18.469 1.00 91.69 225 LYS A C 1
ATOM 1671 O O . LYS A 1 225 ? -10.370 10.658 17.848 1.00 91.69 225 LYS A O 1
#

Foldseek 3Di:
DDDDDDDDDDDDPVVVVVVVVVVVVVPQDVVVLVVVLCCLPPPVCVPDCVVVDHSDPVNSVVVNVVSVVVSVVVVVVVPDPDDQQPDPVRVVVVVVVVVCVVVVVVVVVCVVPPPDPDPDDVCPVLVVLLVLLVCVCVDPLQPVQCPEAAPNGGRVQDYHLLQQLVCQCVQDPPDHSLRSQLVCQQCQLNDPRDDVVHHSPRDRCVVVDDPSNSNSNSSNSNVRD

Radius of gyration: 34.32 Å; chains: 1; bounding box: 86×50×118 Å

Secondary structure (DSSP, 8-state):
--PPP-----TTHHHHHHHHHHHHHTSSSHHHHHHHHHIIIIIGGGS-GGGS----HHHHHHHHHHHHHHHHHHHHHHH--PPPPPHHHHHHHHHHHHHHHHHHHHHHHHHHS-SS---PPTTHHHHHHHHHHHHHHHSTTT-GGGT-EETTEE-SSS---TTHHHHHTTSSTT--HHHHHHHHHHHGGGSS---TTS-S-----TTTS-HHHHHHHHHHHHT--